Protein AF-A0A2N0NW72-F1 (afdb_monomer_lite)

Organism: NCBI:txid588596

Sequence (352 aa):
MDQRYRSENLPNLWRTIGMISFNSFRAYYMSDTTRNNDYPFLSVFLKYTQELELLEHLLPIVKFVQILHSKLGYQLARQTAGEMTFRKFIELNSGGNKEIFNSLKTAFDDFKLGWNTVISLVDRYQLPDNKPTIKDDSPVVLGLVEQKDSGIYLCAILYHLVNIQNKFLQEVIEIPPGTCKSLKFLDEPSFGFGSSISKTKPETPNGYCLQSMYLDQEELSADMKMAITNSVDFEQQTTMKKAIPAEAFALALKRFMLRYLTLENQKEKEPLYHYLRDNNTLNFWPSTIPEELINKLFPKNLLVANTYEAYTFIIKKTRTKQQAKQAKAKQAKPAKQAKPGRRKPDEFIDNM

Structure (mmCIF, N/CA/C/O backbone):
data_AF-A0A2N0NW72-F1
#
_entry.id   AF-A0A2N0NW72-F1
#
loop_
_atom_site.group_PDB
_atom_site.id
_atom_site.type_symbol
_atom_site.label_atom_id
_atom_site.label_alt_id
_atom_site.label_comp_id
_atom_site.label_asym_id
_atom_site.label_entity_id
_atom_site.label_seq_id
_atom_site.pdbx_PDB_ins_code
_atom_site.Cartn_x
_atom_site.Cartn_y
_atom_site.Cartn_z
_atom_site.occupancy
_atom_site.B_iso_or_equiv
_atom_site.auth_seq_id
_atom_site.auth_comp_id
_atom_site.auth_asym_id
_atom_site.auth_atom_id
_atom_site.pdbx_PDB_model_num
ATOM 1 N N . MET A 1 1 ? -8.991 28.390 -35.912 1.00 60.41 1 MET A N 1
ATOM 2 C CA . MET A 1 1 ? -8.572 27.643 -37.115 1.00 60.41 1 MET A CA 1
ATOM 3 C C . MET A 1 1 ? -9.367 26.356 -37.163 1.00 60.41 1 MET A C 1
ATOM 5 O O . MET A 1 1 ? -9.049 25.402 -36.461 1.00 60.41 1 MET A O 1
ATOM 9 N N . ASP A 1 2 ? -10.457 26.402 -37.903 1.00 70.00 2 ASP A N 1
ATOM 10 C CA . ASP A 1 2 ? -11.410 25.332 -38.162 1.00 70.00 2 ASP A CA 1
ATOM 11 C C . ASP A 1 2 ? -10.850 24.287 -39.146 1.00 70.00 2 ASP A C 1
ATOM 13 O O . ASP A 1 2 ? -9.873 24.515 -39.861 1.00 70.00 2 ASP A O 1
ATOM 17 N N . GLN A 1 3 ? -11.438 23.089 -39.137 1.00 66.06 3 GLN A N 1
ATOM 18 C CA . GLN A 1 3 ? -10.905 21.916 -39.838 1.00 66.06 3 GLN A CA 1
ATOM 19 C C . GLN A 1 3 ? -10.871 22.090 -41.367 1.00 66.06 3 GLN A C 1
ATOM 21 O O . GLN A 1 3 ? -9.975 21.548 -42.009 1.00 66.06 3 GLN A O 1
ATOM 26 N N . ARG A 1 4 ? -11.786 22.895 -41.930 1.00 69.19 4 ARG A N 1
ATOM 27 C CA . ARG A 1 4 ? -11.858 23.201 -43.371 1.00 69.19 4 ARG A CA 1
ATOM 28 C C . ARG A 1 4 ? -10.686 24.055 -43.852 1.00 69.19 4 ARG A C 1
ATOM 30 O O . ARG A 1 4 ? -10.049 23.723 -44.847 1.00 69.19 4 ARG A O 1
ATOM 37 N N . TYR A 1 5 ? -10.322 25.084 -43.089 1.00 70.25 5 TYR A N 1
ATOM 38 C CA . TYR A 1 5 ? -9.191 25.952 -43.423 1.00 70.25 5 TYR A CA 1
ATOM 39 C C . TYR A 1 5 ? -7.857 25.182 -43.496 1.00 70.25 5 TYR A C 1
ATOM 41 O O . TYR A 1 5 ? -7.014 25.453 -44.350 1.00 70.25 5 TYR A O 1
ATOM 49 N N . ARG A 1 6 ? -7.673 24.185 -42.617 1.00 65.38 6 ARG A N 1
ATOM 50 C CA . ARG A 1 6 ? -6.471 23.331 -42.553 1.00 65.38 6 ARG A CA 1
ATOM 51 C C . ARG A 1 6 ? -6.340 22.364 -43.735 1.00 65.38 6 ARG A C 1
ATOM 53 O O . ARG A 1 6 ? -5.221 22.043 -44.123 1.00 65.38 6 ARG A O 1
ATOM 60 N N . SER A 1 7 ? -7.453 21.885 -44.292 1.00 66.25 7 SER A N 1
ATOM 61 C CA . SER A 1 7 ? -7.436 20.982 -45.451 1.00 66.25 7 SER A CA 1
ATOM 62 C C . SER A 1 7 ? -7.171 21.700 -46.774 1.00 66.25 7 SER A C 1
ATOM 64 O O . SER A 1 7 ? -6.582 21.103 -47.671 1.00 66.25 7 SER A O 1
ATOM 66 N N . GLU A 1 8 ? -7.586 22.961 -46.900 1.00 75.31 8 GLU A N 1
ATOM 67 C CA . GLU A 1 8 ? -7.512 23.711 -48.163 1.00 75.31 8 GLU A CA 1
ATOM 68 C C . GLU A 1 8 ? -6.168 24.432 -48.356 1.00 75.31 8 GLU A C 1
ATOM 70 O O . GLU A 1 8 ? -5.663 24.506 -49.473 1.00 75.31 8 GLU A O 1
ATOM 75 N N . ASN A 1 9 ? -5.536 24.907 -47.277 1.00 65.31 9 ASN A N 1
ATOM 76 C CA . ASN A 1 9 ? -4.283 25.662 -47.350 1.00 65.31 9 ASN A CA 1
ATOM 77 C C . ASN A 1 9 ? -3.115 24.845 -46.791 1.00 65.31 9 ASN A C 1
ATOM 79 O O . ASN A 1 9 ? -2.970 24.780 -45.583 1.00 65.31 9 ASN A O 1
ATOM 83 N N . LEU A 1 10 ? -2.245 24.276 -47.637 1.00 65.75 10 LEU A N 1
ATOM 84 C CA . LEU A 1 10 ? -1.075 23.448 -47.257 1.00 65.75 10 LEU A CA 1
ATOM 85 C C . LEU A 1 10 ? -1.435 22.146 -46.494 1.00 65.75 10 LEU A C 1
ATOM 87 O O . LEU A 1 10 ? -0.998 21.947 -45.356 1.00 65.75 10 LEU A O 1
ATOM 91 N N . PRO A 1 11 ? -2.166 21.205 -47.124 1.00 63.94 11 PRO A N 1
ATOM 92 C CA . PRO A 1 11 ? -2.689 19.993 -46.478 1.00 63.94 11 PRO A CA 1
ATOM 93 C C . PRO A 1 11 ? -1.620 19.091 -45.844 1.00 63.94 11 PRO A C 1
ATOM 95 O O . PRO A 1 11 ? -1.911 18.395 -44.876 1.00 63.94 11 PRO A O 1
ATOM 98 N N . ASN A 1 12 ? -0.377 19.120 -46.338 1.00 67.81 12 ASN A N 1
ATOM 99 C CA . ASN A 1 12 ? 0.740 18.373 -45.747 1.00 67.81 12 ASN A CA 1
ATOM 100 C C . ASN A 1 12 ? 1.270 19.005 -44.451 1.00 67.81 12 ASN A C 1
ATOM 102 O O . ASN A 1 12 ? 1.757 18.282 -43.587 1.00 67.81 12 ASN A O 1
ATOM 106 N N . LEU A 1 13 ? 1.166 20.330 -44.305 1.00 70.88 13 LEU A N 1
ATOM 107 C CA . LEU A 1 13 ? 1.629 21.054 -43.119 1.00 70.88 13 LEU A CA 1
ATOM 108 C C . LEU A 1 13 ? 0.623 20.934 -41.967 1.00 70.88 13 LEU A C 1
ATOM 110 O O . LEU A 1 13 ? 1.011 20.814 -40.810 1.00 70.88 13 LEU A O 1
ATOM 114 N N . TRP A 1 14 ? -0.673 20.921 -42.288 1.00 67.56 14 TRP A N 1
ATOM 115 C CA . TRP A 1 14 ? -1.745 20.804 -41.293 1.00 67.56 14 TRP A CA 1
ATOM 116 C C . TRP A 1 14 ? -2.289 19.386 -41.137 1.00 67.56 14 TRP A C 1
ATOM 118 O O . TRP A 1 14 ? -3.275 19.178 -40.420 1.00 67.56 14 TRP A O 1
ATOM 128 N N . ARG A 1 15 ? -1.652 18.396 -41.776 1.00 66.62 15 ARG A N 1
ATOM 129 C CA . ARG A 1 15 ? -2.007 16.991 -41.596 1.00 66.62 15 ARG A CA 1
ATOM 130 C C . ARG A 1 15 ? -1.724 16.597 -40.155 1.00 66.62 15 ARG A C 1
ATOM 132 O O . ARG A 1 15 ? -0.588 16.647 -39.694 1.00 66.62 15 ARG A O 1
ATOM 139 N N . THR A 1 16 ? -2.748 16.157 -39.436 1.00 63.12 16 THR A N 1
ATOM 140 C CA . THR A 1 16 ? -2.537 15.557 -38.117 1.00 63.12 16 THR A CA 1
ATOM 141 C C . THR A 1 16 ? -1.882 14.190 -38.327 1.00 63.12 16 THR A C 1
ATOM 143 O O . THR A 1 16 ? -2.485 13.296 -38.914 1.00 63.12 16 THR A O 1
ATOM 146 N N . ILE A 1 17 ? -0.619 14.048 -37.918 1.00 68.88 17 ILE A N 1
ATOM 147 C CA . ILE A 1 17 ? 0.201 12.842 -38.165 1.00 68.88 17 ILE A CA 1
ATOM 148 C C . ILE A 1 17 ? -0.261 11.661 -37.288 1.00 68.88 17 ILE A C 1
ATOM 150 O O . ILE A 1 17 ? -0.032 10.501 -37.617 1.00 68.88 17 ILE A O 1
ATOM 154 N N . GLY A 1 18 ? -0.998 11.956 -36.222 1.00 65.69 18 GLY A N 1
ATOM 155 C CA . GLY A 1 18 ? -1.647 11.003 -35.334 1.00 65.69 18 GLY A CA 1
ATOM 156 C C . GLY A 1 18 ? -1.935 11.677 -33.998 1.00 65.69 18 GLY A C 1
ATOM 157 O O . GLY A 1 18 ? -1.272 12.650 -33.637 1.00 65.69 18 GLY A O 1
ATOM 158 N N . MET A 1 19 ? -2.932 11.189 -33.264 1.00 71.12 19 MET A N 1
ATOM 159 C CA . MET A 1 19 ? -3.125 11.618 -31.880 1.00 71.12 19 MET A CA 1
ATOM 160 C C . MET A 1 19 ? -2.126 10.882 -30.993 1.00 71.12 19 MET A C 1
ATOM 162 O O . MET A 1 19 ? -2.170 9.657 -30.883 1.00 71.12 19 MET A O 1
ATOM 166 N N . ILE A 1 20 ? -1.231 11.635 -30.357 1.00 80.00 20 ILE A N 1
ATOM 167 C CA . ILE A 1 20 ? -0.306 11.088 -29.366 1.00 80.00 20 ILE A CA 1
ATOM 168 C C . ILE A 1 20 ? -1.131 10.719 -28.132 1.00 80.00 20 ILE A C 1
ATOM 170 O O . ILE A 1 20 ? -1.698 11.580 -27.466 1.00 80.00 20 ILE A O 1
ATOM 174 N N . SER A 1 21 ? -1.221 9.423 -27.857 1.00 88.00 21 SER A N 1
ATOM 175 C CA . SER A 1 21 ? -1.916 8.856 -26.703 1.00 88.00 21 SER A CA 1
ATOM 176 C C . SER A 1 21 ? -1.044 7.817 -26.003 1.00 88.00 21 SER A C 1
ATOM 178 O O . SER A 1 21 ? -0.120 7.248 -26.596 1.00 88.00 21 SER A O 1
ATOM 180 N N . PHE A 1 22 ? -1.378 7.513 -24.749 1.00 88.19 22 PHE A N 1
ATOM 181 C CA . PHE A 1 22 ? -0.721 6.435 -24.012 1.00 88.19 22 PHE A CA 1
ATOM 182 C C . PHE A 1 22 ? -0.833 5.090 -24.749 1.00 88.19 22 PHE A C 1
ATOM 184 O O . PHE A 1 22 ? 0.146 4.357 -24.856 1.00 88.19 22 PHE A O 1
ATOM 191 N N . ASN A 1 23 ? -1.986 4.815 -25.368 1.00 87.75 23 ASN A N 1
ATOM 192 C CA . ASN A 1 23 ? -2.211 3.596 -26.146 1.00 87.75 23 ASN A CA 1
ATOM 193 C C . ASN A 1 23 ? -1.345 3.534 -27.410 1.00 87.75 23 ASN A C 1
ATOM 195 O O . ASN A 1 23 ? -0.766 2.488 -27.692 1.00 87.75 23 ASN A O 1
ATOM 199 N N . SER A 1 24 ? -1.194 4.645 -28.143 1.00 89.06 24 SER A N 1
ATOM 200 C CA . SER A 1 24 ? -0.292 4.686 -29.305 1.00 89.06 24 SER A CA 1
ATOM 201 C C . SER A 1 24 ? 1.171 4.504 -28.900 1.00 89.06 24 SER A C 1
ATOM 203 O O . SER A 1 24 ? 1.922 3.835 -29.602 1.00 89.06 24 SER A O 1
ATOM 205 N N . PHE A 1 25 ? 1.567 5.044 -27.743 1.00 90.19 25 PHE A N 1
ATOM 206 C CA . PHE A 1 25 ? 2.908 4.853 -27.201 1.00 90.19 25 PHE A CA 1
ATOM 207 C C . PHE A 1 25 ? 3.143 3.404 -26.754 1.00 90.19 25 PHE A C 1
ATOM 209 O O . PHE A 1 25 ? 4.160 2.816 -27.114 1.00 90.19 25 PHE A O 1
ATOM 216 N N . ARG A 1 26 ? 2.184 2.797 -26.043 1.00 89.19 26 ARG A N 1
ATOM 217 C CA . ARG A 1 26 ? 2.223 1.381 -25.650 1.00 89.19 26 ARG A CA 1
ATOM 218 C C . ARG A 1 26 ? 2.320 0.471 -26.873 1.00 89.19 26 ARG A C 1
ATOM 220 O O . ARG A 1 26 ? 3.162 -0.418 -26.891 1.00 89.19 26 ARG A O 1
ATOM 227 N N . ALA A 1 27 ? 1.511 0.712 -27.904 1.00 88.25 27 ALA A N 1
ATOM 228 C CA . ALA A 1 27 ? 1.553 -0.054 -29.149 1.00 88.25 27 ALA A CA 1
ATOM 229 C C . ALA A 1 27 ? 2.898 0.100 -29.875 1.00 88.25 27 ALA A C 1
ATOM 231 O O . ALA A 1 27 ? 3.472 -0.894 -30.309 1.00 88.25 27 ALA A O 1
ATOM 232 N N . TYR A 1 28 ? 3.430 1.325 -29.946 1.00 89.94 28 TYR A N 1
ATOM 233 C CA . TYR A 1 28 ? 4.762 1.580 -30.490 1.00 89.94 28 TYR A CA 1
ATOM 234 C C . TYR A 1 28 ? 5.838 0.829 -29.703 1.00 89.94 28 TYR A C 1
ATOM 236 O O . TYR A 1 28 ? 6.686 0.179 -30.298 1.00 89.94 28 TYR A O 1
ATOM 244 N N . TYR A 1 29 ? 5.812 0.872 -28.370 1.00 89.38 29 TYR A N 1
ATOM 245 C CA . TYR A 1 29 ? 6.767 0.135 -27.545 1.00 89.38 29 TYR A CA 1
ATOM 246 C C . TYR A 1 29 ? 6.709 -1.375 -27.816 1.00 89.38 29 TYR A C 1
ATOM 248 O O . TYR A 1 29 ? 7.740 -1.992 -28.063 1.00 89.38 29 TYR A O 1
ATOM 256 N N . MET A 1 30 ? 5.500 -1.942 -27.842 1.00 86.38 30 MET A N 1
ATOM 257 C CA . MET A 1 30 ? 5.269 -3.379 -28.016 1.00 86.38 30 MET A CA 1
ATOM 258 C C . MET A 1 30 ? 5.531 -3.887 -29.442 1.00 86.38 30 MET A C 1
ATOM 260 O O . MET A 1 30 ? 5.621 -5.096 -29.635 1.00 86.38 30 MET A O 1
ATOM 264 N N . SER A 1 31 ? 5.658 -3.010 -30.446 1.00 89.12 31 SER A N 1
ATOM 265 C CA . SER A 1 31 ? 5.897 -3.438 -31.831 1.00 89.12 31 SER A CA 1
ATOM 266 C C . SER A 1 31 ? 7.328 -3.924 -32.086 1.00 89.12 31 SER A C 1
ATOM 268 O O . SER A 1 31 ? 7.598 -4.463 -33.155 1.00 89.12 31 SER A O 1
ATOM 270 N N . ASP A 1 32 ? 8.249 -3.709 -31.145 1.00 89.25 32 ASP A N 1
ATOM 271 C CA . ASP A 1 32 ? 9.661 -4.059 -31.276 1.00 89.25 32 ASP A CA 1
ATOM 272 C C . ASP A 1 32 ? 10.186 -4.670 -29.973 1.00 89.25 32 ASP A C 1
ATOM 274 O O . ASP A 1 32 ? 10.387 -3.995 -28.962 1.00 89.25 32 ASP A O 1
ATOM 278 N N . THR A 1 33 ? 10.437 -5.977 -30.013 1.00 82.75 33 THR A N 1
ATOM 279 C CA . THR A 1 33 ? 10.856 -6.769 -28.854 1.00 82.75 33 THR A CA 1
ATOM 280 C C . THR A 1 33 ? 12.242 -6.399 -28.331 1.00 82.75 33 THR A C 1
ATOM 282 O O . THR A 1 33 ? 12.557 -6.723 -27.187 1.00 82.75 33 THR A O 1
ATOM 285 N N . THR A 1 34 ? 13.077 -5.720 -29.126 1.00 85.38 34 THR A N 1
ATOM 286 C CA . THR A 1 34 ? 14.419 -5.299 -28.689 1.00 85.38 34 THR A CA 1
ATOM 287 C C . THR A 1 34 ? 14.356 -4.228 -27.596 1.00 85.38 34 THR A C 1
ATOM 289 O O . THR A 1 34 ? 15.191 -4.213 -26.691 1.00 85.38 34 THR A O 1
ATOM 292 N N . ARG A 1 35 ? 13.281 -3.429 -27.574 1.00 84.25 35 ARG A N 1
ATOM 293 C CA . ARG A 1 35 ? 13.048 -2.340 -26.608 1.00 84.25 35 ARG A CA 1
ATOM 294 C C . ARG A 1 35 ? 12.822 -2.819 -25.179 1.00 84.25 35 ARG A C 1
ATOM 296 O O . ARG A 1 35 ? 12.986 -2.035 -24.243 1.00 84.25 35 ARG A O 1
ATOM 303 N N . ASN A 1 36 ? 12.485 -4.095 -24.997 1.00 81.62 36 ASN A N 1
ATOM 304 C CA . ASN A 1 36 ? 12.421 -4.718 -23.676 1.00 81.62 36 ASN A CA 1
ATOM 305 C C . ASN A 1 36 ? 13.801 -4.769 -23.009 1.00 81.62 36 ASN A C 1
ATOM 307 O O . ASN A 1 36 ? 13.888 -4.629 -21.794 1.00 81.62 36 ASN A O 1
ATOM 311 N N . ASN A 1 37 ? 14.872 -4.917 -23.796 1.00 82.00 37 ASN A N 1
ATOM 312 C CA . ASN A 1 37 ? 16.241 -4.928 -23.281 1.00 82.00 37 ASN A CA 1
ATOM 313 C C . ASN A 1 37 ? 16.754 -3.509 -23.016 1.00 82.00 37 ASN A C 1
ATOM 315 O O . ASN A 1 37 ? 17.443 -3.283 -22.025 1.00 82.00 37 ASN A O 1
ATOM 319 N N . ASP A 1 38 ? 16.385 -2.553 -23.872 1.00 85.00 38 ASP A N 1
ATOM 320 C CA . ASP A 1 38 ? 16.827 -1.158 -23.748 1.00 85.00 38 ASP A CA 1
ATOM 321 C C . ASP A 1 38 ? 16.081 -0.400 -22.638 1.00 85.00 38 ASP A C 1
ATOM 323 O O . ASP A 1 38 ? 16.636 0.488 -21.983 1.00 85.00 38 ASP A O 1
ATOM 327 N N . TYR A 1 39 ? 14.811 -0.752 -22.408 1.00 88.06 39 TYR A N 1
ATOM 328 C CA . TYR A 1 39 ? 13.920 -0.087 -21.456 1.00 88.06 39 TYR A CA 1
ATOM 329 C C . TYR A 1 39 ? 13.136 -1.098 -20.598 1.00 88.06 39 TYR A C 1
ATOM 331 O O . TYR A 1 39 ? 11.902 -1.090 -20.611 1.00 88.06 39 TYR A O 1
ATOM 339 N N . PRO A 1 40 ? 13.811 -1.9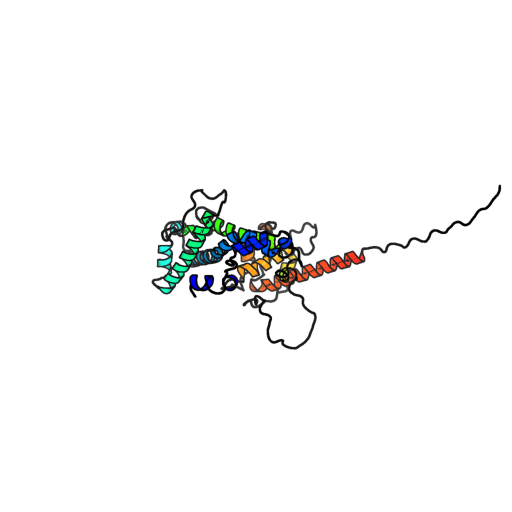51 -19.808 1.00 88.06 40 PRO A N 1
ATOM 340 C CA . PRO A 1 40 ? 13.166 -3.050 -19.082 1.00 88.06 40 PRO A CA 1
ATOM 341 C C . PRO A 1 40 ? 12.133 -2.567 -18.058 1.00 88.06 40 PRO A C 1
ATOM 343 O O . PRO A 1 40 ? 11.071 -3.167 -17.917 1.00 88.06 40 PRO A O 1
ATOM 346 N N . PHE A 1 41 ? 12.377 -1.426 -17.405 1.00 90.19 41 PHE A N 1
ATOM 347 C CA . PHE A 1 41 ? 11.405 -0.827 -16.487 1.00 90.19 41 PHE A CA 1
ATOM 348 C C . PHE A 1 41 ? 10.092 -0.450 -17.182 1.00 90.19 41 PHE A C 1
ATOM 350 O O . PHE A 1 41 ? 9.017 -0.643 -16.621 1.00 90.19 41 PHE A O 1
ATOM 357 N N . LEU A 1 42 ? 10.170 0.073 -18.411 1.00 91.00 42 LEU A N 1
ATOM 358 C CA . LEU A 1 42 ? 8.983 0.480 -19.152 1.00 91.00 42 LEU A CA 1
ATOM 359 C C . LEU A 1 42 ? 8.130 -0.733 -19.536 1.00 91.00 42 LEU A C 1
ATOM 361 O O . LEU A 1 42 ? 6.908 -0.649 -19.466 1.00 91.00 42 LEU A O 1
ATOM 365 N N . SER A 1 43 ? 8.759 -1.865 -19.863 1.00 90.12 43 SER A N 1
ATOM 366 C CA . SER A 1 43 ? 8.055 -3.134 -20.073 1.00 90.12 43 SER A CA 1
ATOM 367 C C . SER A 1 43 ? 7.245 -3.537 -18.837 1.00 90.12 43 SER A C 1
ATOM 369 O O . SER A 1 43 ? 6.036 -3.761 -18.936 1.00 90.12 43 SER A O 1
ATOM 371 N N . VAL A 1 44 ? 7.876 -3.529 -17.654 1.00 90.75 44 VAL A N 1
ATOM 372 C CA . VAL A 1 44 ? 7.200 -3.844 -16.384 1.00 90.75 44 VAL A CA 1
ATOM 373 C C . VAL A 1 44 ? 6.072 -2.841 -16.108 1.00 90.75 44 VAL A C 1
ATOM 375 O O . VAL A 1 44 ? 4.950 -3.235 -15.803 1.00 90.75 44 VAL A O 1
ATOM 378 N N . PHE A 1 45 ? 6.305 -1.542 -16.292 1.00 92.06 45 PHE A N 1
ATOM 379 C CA . PHE A 1 45 ? 5.271 -0.523 -16.101 1.00 92.06 45 PHE A CA 1
ATOM 380 C C . PHE A 1 45 ? 4.065 -0.701 -17.039 1.00 92.06 45 PHE A C 1
ATOM 382 O O . PHE A 1 45 ? 2.922 -0.655 -16.585 1.00 92.06 45 PHE A O 1
ATOM 389 N N . LEU A 1 46 ? 4.297 -0.947 -18.334 1.00 91.81 46 LEU A N 1
ATOM 390 C CA . LEU A 1 46 ? 3.239 -1.143 -19.337 1.00 91.81 46 LEU A CA 1
ATOM 391 C C . LEU A 1 46 ? 2.466 -2.457 -19.158 1.00 91.81 46 LEU A C 1
ATOM 393 O O . LEU A 1 46 ? 1.328 -2.575 -19.628 1.00 91.81 46 LEU A O 1
ATOM 397 N N . LYS A 1 47 ? 3.079 -3.450 -18.508 1.00 90.94 47 LYS A N 1
ATOM 398 C CA . LYS A 1 47 ? 2.421 -4.691 -18.093 1.00 90.94 47 LYS A CA 1
ATOM 399 C C . LYS A 1 47 ? 1.425 -4.432 -16.964 1.00 90.94 47 LYS A C 1
ATOM 401 O O . LYS A 1 47 ? 0.305 -4.922 -17.040 1.00 90.94 47 LYS A O 1
ATOM 406 N N . TYR A 1 48 ? 1.808 -3.626 -15.974 1.00 90.88 48 TYR A N 1
ATOM 407 C CA . TYR A 1 48 ? 1.019 -3.394 -14.763 1.00 90.88 48 TYR A CA 1
ATOM 408 C C . TYR A 1 48 ? 0.154 -2.125 -14.783 1.00 90.88 48 TYR A C 1
ATOM 410 O O . TYR A 1 48 ? -0.530 -1.870 -13.802 1.00 90.88 48 TYR A O 1
ATOM 418 N N . THR A 1 49 ? 0.144 -1.323 -15.856 1.00 90.06 49 THR A N 1
ATOM 419 C CA . THR A 1 49 ? -0.478 0.022 -15.846 1.00 90.06 49 THR A CA 1
ATOM 420 C C . THR A 1 49 ? -1.915 0.032 -15.318 1.00 90.06 49 THR A C 1
ATOM 422 O O . THR A 1 49 ? -2.217 0.808 -14.421 1.00 90.06 49 THR A O 1
ATOM 425 N N . GLN A 1 50 ? -2.774 -0.862 -15.818 1.00 88.75 50 GLN A N 1
ATOM 426 C CA . GLN A 1 50 ? -4.181 -0.931 -15.403 1.00 88.75 50 GLN A CA 1
ATOM 427 C C . GLN A 1 50 ? -4.339 -1.337 -13.931 1.00 88.75 50 GLN A C 1
ATOM 429 O O . GLN A 1 50 ? -5.211 -0.832 -13.238 1.00 88.75 50 GLN A O 1
ATOM 434 N N . GLU A 1 51 ? -3.485 -2.235 -13.434 1.00 88.88 51 GLU A N 1
ATOM 435 C CA . GLU A 1 51 ? -3.507 -2.641 -12.025 1.00 88.88 51 GLU A CA 1
ATOM 436 C C . GLU A 1 51 ? -2.944 -1.540 -11.115 1.00 88.88 51 GLU A C 1
ATOM 438 O O . GLU A 1 51 ? -3.434 -1.344 -10.006 1.00 88.88 51 GLU A O 1
ATOM 443 N N . LEU A 1 52 ? -1.935 -0.793 -11.575 1.00 90.62 52 LEU A N 1
ATOM 444 C CA . LEU A 1 52 ? -1.328 0.303 -10.817 1.00 90.62 52 LEU A CA 1
ATOM 445 C C . LEU A 1 52 ? -2.282 1.482 -10.621 1.00 90.62 52 LEU A C 1
ATOM 447 O O . LEU A 1 52 ? -2.193 2.136 -9.585 1.00 90.62 52 LEU A O 1
ATOM 451 N N . GLU A 1 53 ? -3.197 1.732 -11.561 1.00 91.62 53 GLU A N 1
ATOM 452 C CA . GLU A 1 53 ? -4.256 2.742 -11.402 1.00 91.62 53 GLU A CA 1
ATOM 453 C C . GLU A 1 53 ? -5.082 2.477 -10.134 1.00 91.62 53 GLU A C 1
ATOM 455 O O . GLU A 1 53 ? -5.364 3.403 -9.383 1.00 91.62 53 GLU A O 1
ATOM 460 N N . LEU A 1 54 ? -5.332 1.208 -9.786 1.00 92.00 54 LEU A N 1
ATOM 461 C CA . LEU A 1 54 ? -6.074 0.837 -8.573 1.00 92.00 54 LEU A CA 1
ATOM 462 C C . LEU A 1 54 ? -5.370 1.257 -7.274 1.00 92.00 54 LEU A C 1
ATOM 464 O O . LEU A 1 54 ? -6.024 1.402 -6.239 1.00 92.00 54 LEU A O 1
ATOM 468 N N . LEU A 1 55 ? -4.044 1.455 -7.294 1.00 89.94 55 LEU A N 1
ATOM 469 C CA . LEU A 1 55 ? -3.294 1.897 -6.115 1.00 89.94 55 LEU A CA 1
ATOM 470 C C . LEU A 1 55 ? -3.658 3.321 -5.690 1.00 89.94 55 LEU A C 1
ATOM 472 O O . LEU A 1 55 ? -3.433 3.665 -4.527 1.00 89.94 55 LEU A O 1
ATOM 476 N N . GLU A 1 56 ? -4.261 4.127 -6.571 1.00 91.69 56 GLU A N 1
ATOM 477 C CA . GLU A 1 56 ? -4.764 5.458 -6.214 1.00 91.69 56 GLU A CA 1
ATOM 478 C C . GLU A 1 56 ? -5.790 5.395 -5.071 1.00 91.69 56 GLU A C 1
ATOM 480 O O . GLU A 1 56 ? -5.881 6.307 -4.249 1.00 91.69 56 GLU A O 1
ATOM 485 N N . HIS A 1 57 ? -6.511 4.274 -4.962 1.00 92.81 57 HIS A N 1
ATOM 486 C CA . HIS A 1 57 ? -7.523 4.039 -3.940 1.00 92.81 57 HIS A CA 1
ATOM 487 C C . HIS A 1 57 ? -6.949 3.597 -2.589 1.00 92.81 57 HIS A C 1
ATOM 489 O O . HIS A 1 57 ? -7.642 3.687 -1.575 1.00 92.81 57 HIS A O 1
ATOM 495 N N . LEU A 1 58 ? -5.688 3.152 -2.530 1.00 88.19 58 LEU A N 1
ATOM 496 C CA . LEU A 1 58 ? -5.092 2.633 -1.296 1.00 88.19 58 LEU A CA 1
ATOM 497 C C . LEU A 1 58 ? -5.041 3.700 -0.197 1.00 88.19 58 LEU A C 1
ATOM 499 O O . LEU A 1 58 ? -5.442 3.443 0.939 1.00 88.19 58 LEU A O 1
ATOM 503 N N . LEU A 1 59 ? -4.562 4.901 -0.531 1.00 84.88 59 LEU A N 1
ATOM 504 C CA . LEU A 1 59 ? -4.411 5.980 0.442 1.00 84.88 59 LEU A CA 1
ATOM 505 C C . LEU A 1 59 ? -5.767 6.470 0.985 1.00 84.88 59 LEU A C 1
ATOM 507 O O . LEU A 1 59 ? -5.893 6.542 2.209 1.00 84.88 59 LEU A O 1
ATOM 511 N N . PRO A 1 60 ? -6.786 6.762 0.151 1.00 86.44 60 PRO A N 1
ATOM 512 C CA . PRO A 1 60 ? -8.136 7.049 0.632 1.00 86.44 60 PRO A CA 1
ATOM 513 C C . PRO A 1 60 ? -8.701 5.976 1.562 1.00 86.44 60 PRO A C 1
ATOM 515 O O . PRO A 1 60 ? -9.226 6.304 2.627 1.00 86.44 60 PRO A O 1
ATOM 518 N N . ILE A 1 61 ? -8.537 4.695 1.201 1.00 88.69 61 ILE A N 1
ATOM 519 C CA . ILE A 1 61 ? -9.045 3.586 2.010 1.00 88.69 61 ILE A CA 1
ATOM 520 C C . ILE A 1 61 ? -8.385 3.586 3.390 1.00 88.69 61 ILE A C 1
ATOM 522 O O . ILE A 1 61 ? -9.075 3.601 4.408 1.00 88.69 61 ILE A O 1
ATOM 526 N N . VAL A 1 62 ? -7.051 3.619 3.435 1.00 85.25 62 VAL A N 1
ATOM 527 C CA . VAL A 1 62 ? -6.293 3.599 4.694 1.00 85.25 62 VAL A CA 1
ATOM 528 C C . VAL A 1 62 ? -6.612 4.822 5.556 1.00 85.25 62 VAL A C 1
ATOM 530 O O . VAL A 1 62 ? -6.844 4.669 6.755 1.00 85.25 62 VAL A O 1
ATOM 533 N N . LYS A 1 63 ? -6.684 6.020 4.962 1.00 81.94 63 LYS A N 1
ATOM 534 C CA . LYS A 1 63 ? -7.019 7.259 5.682 1.00 81.94 63 LYS A CA 1
ATOM 535 C C . LYS A 1 63 ? -8.377 7.164 6.369 1.00 81.94 63 LYS A C 1
ATOM 537 O O . LYS A 1 63 ? -8.489 7.477 7.552 1.00 81.94 63 LYS A O 1
ATOM 542 N N . PHE A 1 64 ? -9.409 6.713 5.660 1.00 85.81 64 PHE A N 1
ATOM 543 C CA . PHE A 1 64 ? -10.744 6.631 6.247 1.00 85.81 64 PHE A CA 1
ATOM 544 C C . PHE A 1 64 ? -10.839 5.552 7.330 1.00 85.81 64 PHE A C 1
ATOM 546 O O . PHE A 1 64 ? -11.441 5.776 8.376 1.00 85.81 64 PHE A O 1
ATOM 553 N N . VAL A 1 65 ? -10.168 4.416 7.140 1.00 85.06 65 VAL A N 1
ATOM 554 C CA . VAL A 1 65 ? -10.050 3.360 8.157 1.00 85.06 65 VAL A CA 1
ATOM 555 C C . VAL A 1 65 ? -9.368 3.878 9.427 1.00 85.06 65 VAL A C 1
ATOM 557 O O . VAL A 1 65 ? -9.819 3.599 10.536 1.00 85.06 65 VAL A O 1
ATOM 560 N N . GLN A 1 66 ? -8.316 4.689 9.296 1.00 79.62 66 GLN A N 1
ATOM 561 C CA . GLN A 1 66 ? -7.670 5.339 10.440 1.00 79.62 66 GLN A CA 1
ATOM 562 C C . GLN A 1 66 ? -8.611 6.322 11.149 1.00 79.62 66 GLN A C 1
ATOM 564 O O . GLN A 1 66 ? -8.662 6.334 12.380 1.00 79.62 66 GLN A O 1
ATOM 569 N N . ILE A 1 67 ? -9.396 7.102 10.396 1.00 77.56 67 ILE A N 1
ATOM 570 C CA . ILE A 1 67 ? -10.435 7.977 10.960 1.00 77.56 67 ILE A CA 1
ATOM 571 C C . ILE A 1 67 ? -11.440 7.142 11.756 1.00 77.56 67 ILE A C 1
ATOM 573 O O . ILE A 1 67 ? -11.685 7.458 12.921 1.00 77.56 67 ILE A O 1
ATOM 577 N N . LEU A 1 68 ? -11.958 6.053 11.177 1.00 80.44 68 LEU A N 1
ATOM 578 C CA . LEU A 1 68 ? -12.867 5.128 11.854 1.00 80.44 68 LEU A CA 1
ATOM 579 C C . LEU A 1 68 ? -12.256 4.619 13.159 1.00 80.44 68 LEU A C 1
ATOM 581 O O . LEU A 1 68 ? -12.853 4.800 14.212 1.00 80.44 68 LEU A O 1
ATOM 585 N N . HIS A 1 69 ? -11.043 4.067 13.133 1.00 75.06 69 HIS A N 1
ATOM 586 C CA . HIS A 1 69 ? -10.393 3.562 14.345 1.00 75.06 69 HIS A CA 1
ATOM 587 C C . HIS A 1 69 ? -10.150 4.648 15.401 1.00 75.06 69 HIS A C 1
ATOM 589 O O . HIS A 1 69 ? -10.372 4.404 16.585 1.00 75.06 69 HIS A O 1
ATOM 595 N N . SER A 1 70 ? -9.732 5.849 14.995 1.00 72.12 70 SER A N 1
ATOM 596 C CA . SER A 1 70 ? -9.475 6.955 15.928 1.00 72.12 70 SER A CA 1
ATOM 597 C C . SER A 1 70 ? -10.746 7.466 16.610 1.00 72.12 70 SER A C 1
ATOM 599 O O . SER A 1 70 ? -10.708 7.842 17.779 1.00 72.12 70 SER A O 1
ATOM 601 N N . LYS A 1 71 ? -11.875 7.465 15.892 1.00 71.25 71 LYS A N 1
ATOM 602 C CA . LYS A 1 71 ? -13.166 7.972 16.371 1.00 71.25 71 LYS A CA 1
ATOM 603 C C . LYS A 1 71 ? -14.014 6.905 17.059 1.00 71.25 71 LYS A C 1
ATOM 605 O O . LYS A 1 71 ? -14.857 7.244 17.879 1.00 71.25 71 LYS A O 1
ATOM 610 N N . LEU A 1 72 ? -13.790 5.633 16.737 1.00 68.50 72 LEU A N 1
ATOM 611 C CA . LEU A 1 72 ? -14.532 4.489 17.279 1.00 68.50 72 LEU A CA 1
ATOM 612 C C . LEU A 1 72 ? -13.762 3.732 18.371 1.00 68.50 72 LEU A C 1
ATOM 614 O O . LEU A 1 72 ? -14.297 2.782 18.945 1.00 68.50 72 LEU A O 1
ATOM 618 N N . GLY A 1 73 ? -12.522 4.136 18.668 1.00 54.97 73 GLY A N 1
ATOM 619 C CA . GLY A 1 73 ? -11.659 3.508 19.670 1.00 54.97 73 GLY A CA 1
ATOM 620 C C . GLY A 1 73 ? -12.332 3.320 21.039 1.00 54.97 73 GLY A C 1
ATOM 621 O O . GLY A 1 73 ? -13.074 4.186 21.492 1.00 54.97 73 GLY A O 1
ATOM 622 N N . TYR A 1 74 ? -12.067 2.166 21.675 1.00 46.19 74 TYR A N 1
ATOM 623 C CA . TYR A 1 74 ? -12.609 1.622 22.945 1.00 46.19 74 TYR A CA 1
ATOM 624 C C . TYR A 1 74 ? -14.141 1.626 23.157 1.00 46.19 74 TYR A C 1
ATOM 626 O O . TYR A 1 74 ? -14.613 0.876 24.006 1.00 46.19 74 TYR A O 1
ATOM 634 N N . GLN A 1 75 ? -14.927 2.414 22.418 1.00 46.56 75 GLN A N 1
ATOM 635 C CA . GLN A 1 75 ? -16.348 2.654 22.694 1.00 46.56 75 GLN A CA 1
ATOM 636 C C . GLN A 1 75 ? -17.307 1.797 21.868 1.00 46.56 75 GLN A C 1
ATOM 638 O O . GLN A 1 75 ? -18.475 1.666 22.233 1.00 46.56 75 GLN A O 1
ATOM 643 N N . LEU A 1 76 ? -16.853 1.206 20.763 1.00 58.03 76 LEU A N 1
ATOM 644 C CA . LEU A 1 76 ? -17.752 0.489 19.871 1.00 58.03 76 LEU A CA 1
ATOM 645 C C . LEU A 1 76 ? -17.775 -1.006 20.198 1.00 58.03 76 LEU A C 1
ATOM 647 O O . LEU A 1 76 ? -16.913 -1.775 19.773 1.00 58.03 76 LEU A O 1
ATOM 651 N N . ALA A 1 77 ? -18.804 -1.434 20.928 1.00 59.28 77 ALA A N 1
ATOM 652 C CA . ALA A 1 77 ? -19.178 -2.838 20.919 1.00 59.28 77 ALA A CA 1
ATOM 653 C C . ALA A 1 77 ? -19.536 -3.238 19.476 1.00 59.28 77 ALA A C 1
ATOM 655 O O . ALA A 1 77 ? -20.209 -2.498 18.757 1.00 59.28 77 ALA A O 1
ATOM 656 N N . ARG A 1 78 ? -19.101 -4.425 19.047 1.00 60.06 78 ARG A N 1
ATOM 657 C CA . ARG A 1 78 ? -19.318 -4.979 17.697 1.00 60.06 78 ARG A CA 1
ATOM 658 C C . ARG A 1 78 ? -20.763 -4.855 17.196 1.00 60.06 78 ARG A C 1
ATOM 660 O O . ARG A 1 78 ? -21.004 -4.619 16.017 1.00 60.06 78 ARG A O 1
ATOM 667 N N . GLN A 1 79 ? -21.716 -4.993 18.114 1.00 61.06 79 GLN A N 1
ATOM 668 C CA . GLN A 1 79 ? -23.149 -4.886 17.858 1.00 61.06 79 GLN A CA 1
ATOM 669 C C . GLN A 1 79 ? -23.546 -3.461 17.434 1.00 61.06 79 GLN A C 1
ATOM 671 O O . GLN A 1 79 ? -24.229 -3.274 16.433 1.00 61.06 79 GLN A O 1
ATOM 676 N N . THR A 1 80 ? -22.986 -2.446 18.094 1.00 64.56 80 THR A N 1
ATOM 677 C CA . THR A 1 80 ? -23.170 -1.027 17.760 1.00 64.56 80 THR A CA 1
ATOM 678 C C . THR A 1 80 ? -22.546 -0.668 16.405 1.00 64.56 80 THR A C 1
ATOM 680 O O . THR A 1 80 ? -23.084 0.160 15.675 1.00 64.56 80 THR A O 1
ATOM 683 N N . ALA A 1 81 ? -21.445 -1.327 16.020 1.00 66.94 81 ALA A N 1
ATOM 684 C CA . ALA A 1 81 ? -20.802 -1.158 14.709 1.00 66.94 81 ALA A CA 1
ATOM 685 C C . ALA A 1 81 ? -21.628 -1.717 13.541 1.00 66.94 81 ALA A C 1
ATOM 687 O O . ALA A 1 81 ? -21.567 -1.195 12.426 1.00 66.94 81 ALA A O 1
ATOM 688 N N . GLY A 1 82 ? -22.366 -2.802 13.797 1.00 67.31 82 GLY A N 1
ATOM 689 C CA . GLY A 1 82 ? -23.265 -3.422 12.826 1.00 67.31 82 GLY A CA 1
ATOM 690 C C . GLY A 1 82 ? -24.548 -2.620 12.600 1.00 67.31 82 GLY A C 1
ATOM 691 O O . GLY A 1 82 ? -25.090 -2.645 11.500 1.00 67.31 82 GLY A O 1
ATOM 692 N N . GLU A 1 83 ? -25.007 -1.883 13.613 1.00 77.88 83 GLU A N 1
ATOM 693 C CA . GLU A 1 83 ? -26.242 -1.086 13.562 1.00 77.88 83 GLU A CA 1
ATOM 694 C C . GLU A 1 83 ? -26.012 0.364 13.099 1.00 77.88 83 GLU A C 1
ATOM 696 O O . GLU A 1 83 ? -26.905 0.996 12.526 1.00 77.88 83 GLU A O 1
ATOM 701 N N . MET A 1 84 ? -24.816 0.916 13.333 1.00 87.00 84 MET A N 1
ATOM 702 C CA . MET A 1 84 ? -24.471 2.272 12.912 1.00 87.00 84 MET A CA 1
ATOM 703 C C . MET A 1 84 ? -24.135 2.327 11.418 1.00 87.00 84 MET A C 1
ATOM 705 O O . MET A 1 84 ? -23.292 1.577 10.928 1.00 87.00 84 MET A O 1
ATOM 709 N N . THR A 1 85 ? -24.752 3.268 10.701 1.00 92.00 85 THR A N 1
ATOM 710 C CA . THR A 1 85 ? -24.463 3.538 9.284 1.00 92.00 85 THR A CA 1
ATOM 711 C C . THR A 1 85 ? -23.353 4.574 9.120 1.00 92.00 85 THR A C 1
ATOM 713 O O . THR A 1 85 ? -23.129 5.398 10.012 1.00 92.00 85 THR A O 1
ATOM 716 N N . PHE A 1 86 ? -22.679 4.584 7.965 1.00 91.00 86 PHE A N 1
ATOM 717 C CA . PHE A 1 86 ? -21.670 5.608 7.662 1.00 91.00 86 PHE A CA 1
ATOM 718 C C . PHE A 1 86 ? -22.243 7.030 7.709 1.00 91.00 86 PHE A C 1
ATOM 720 O O . PHE A 1 86 ? -21.591 7.926 8.241 1.00 91.00 86 PHE A O 1
ATOM 727 N N . ARG A 1 87 ? -23.482 7.238 7.237 1.00 91.88 87 ARG A N 1
ATOM 728 C CA . ARG A 1 87 ? -24.179 8.530 7.357 1.00 91.88 87 ARG A CA 1
ATOM 729 C C . ARG A 1 87 ? -24.266 8.990 8.813 1.00 91.88 87 ARG A C 1
ATOM 731 O O . ARG A 1 87 ? -23.800 10.081 9.133 1.00 91.88 87 ARG A O 1
ATOM 738 N N . LYS A 1 88 ? -24.789 8.133 9.699 1.00 89.50 88 LYS A N 1
ATOM 739 C CA . LYS A 1 88 ? -24.913 8.445 11.131 1.00 89.50 88 LYS A CA 1
ATOM 740 C C . LYS A 1 88 ? -23.551 8.694 11.774 1.00 89.50 88 LYS A C 1
ATOM 742 O O . LYS A 1 88 ? -23.417 9.618 12.567 1.00 89.50 88 LYS A O 1
ATOM 747 N N . PHE A 1 89 ? -22.538 7.904 11.416 1.00 89.44 89 PHE A N 1
ATOM 748 C CA . PHE A 1 89 ? -21.172 8.095 11.904 1.00 89.44 89 PHE A CA 1
ATOM 749 C C . PHE A 1 89 ? -20.632 9.492 11.571 1.00 89.44 89 PHE A C 1
ATOM 751 O O . PHE A 1 89 ? -20.095 10.158 12.456 1.00 89.44 89 PHE A O 1
ATOM 758 N N . ILE A 1 90 ? -20.793 9.947 10.326 1.00 87.31 90 ILE A N 1
ATOM 759 C CA . ILE A 1 90 ? -20.325 11.267 9.881 1.00 87.31 90 ILE A CA 1
ATOM 760 C C . ILE A 1 90 ? -21.087 12.381 10.610 1.00 87.31 90 ILE A C 1
ATOM 762 O O . ILE A 1 90 ? -20.467 13.314 11.118 1.00 87.31 90 ILE A O 1
ATOM 766 N N . GLU A 1 91 ? -22.413 12.269 10.714 1.00 88.69 91 GLU A N 1
ATOM 767 C CA . GLU A 1 91 ? -23.256 13.241 11.419 1.00 88.69 91 GLU A CA 1
ATOM 768 C C . GLU A 1 91 ? -22.851 13.373 12.896 1.00 88.69 91 GLU A C 1
ATOM 770 O O . GLU A 1 91 ? -22.546 14.478 13.349 1.00 88.69 91 GLU A O 1
ATOM 775 N N . LEU A 1 92 ? -22.742 12.255 13.621 1.00 85.38 92 LEU A N 1
ATOM 776 C CA . LEU A 1 92 ? -22.323 12.221 15.028 1.00 85.38 92 LEU A CA 1
ATOM 777 C C . LEU A 1 92 ? -20.925 12.820 15.234 1.00 85.38 92 LEU A C 1
ATOM 779 O O . LEU A 1 92 ? -20.726 13.645 16.124 1.00 85.38 92 LEU A O 1
ATOM 783 N N . ASN A 1 93 ? -19.956 12.439 14.399 1.00 81.06 93 ASN A N 1
ATOM 784 C CA . ASN A 1 93 ? -18.562 12.861 14.565 1.00 81.06 93 ASN A CA 1
ATOM 785 C C . ASN A 1 93 ? -18.273 14.273 14.047 1.00 81.06 93 ASN A C 1
ATOM 787 O O . ASN A 1 93 ? -17.213 14.825 14.349 1.00 81.06 93 ASN A O 1
ATOM 791 N N . SER A 1 94 ? -19.204 14.870 13.300 1.00 81.75 94 SER A N 1
ATOM 792 C CA . SER A 1 94 ? -19.112 16.270 12.884 1.00 81.75 94 SER A CA 1
ATOM 793 C C . SER A 1 94 ? -19.425 17.252 14.014 1.00 81.75 94 SER A C 1
ATOM 795 O O . SER A 1 94 ? -19.006 18.406 13.944 1.00 81.75 94 SER A O 1
ATOM 797 N N . GLY A 1 95 ? -20.169 16.828 15.046 1.00 79.25 95 GLY A N 1
ATOM 798 C CA . GLY A 1 95 ? -20.594 17.702 16.144 1.00 79.25 95 GLY A CA 1
ATOM 799 C C . GLY A 1 95 ? -21.383 18.934 15.683 1.00 79.25 95 GLY A C 1
ATOM 800 O O . GLY A 1 95 ? -21.334 19.968 16.341 1.00 79.25 95 GLY A O 1
ATOM 801 N N . GLY A 1 96 ? -22.046 18.867 14.520 1.00 77.31 96 GLY A N 1
ATOM 802 C CA . GLY A 1 96 ? -22.738 20.008 13.912 1.00 77.31 96 GLY A CA 1
ATOM 803 C C . GLY A 1 96 ? -21.825 21.012 13.193 1.00 77.31 96 GLY A C 1
ATOM 804 O O . GLY A 1 96 ? -22.320 21.988 12.632 1.00 77.31 96 GLY A O 1
ATOM 805 N N . ASN A 1 97 ? -20.507 20.787 13.158 1.00 83.44 97 ASN A N 1
ATOM 806 C CA . ASN A 1 97 ? -19.581 21.618 12.395 1.00 83.44 97 ASN A CA 1
ATOM 807 C C . ASN A 1 97 ? -19.600 21.222 10.908 1.00 83.44 97 ASN A C 1
ATOM 809 O O . ASN A 1 97 ? -19.209 20.115 10.531 1.00 83.44 97 ASN A O 1
ATOM 813 N N . LYS A 1 98 ? -20.013 22.165 10.053 1.00 84.62 98 LYS A N 1
ATOM 814 C CA . LYS A 1 98 ? -20.147 21.969 8.603 1.00 84.62 98 LYS A CA 1
ATOM 815 C C . LYS A 1 98 ? -18.819 21.674 7.895 1.00 84.62 98 LYS A C 1
ATOM 817 O O . LYS A 1 98 ? -18.806 20.906 6.938 1.00 84.62 98 LYS A O 1
ATOM 822 N N . GLU A 1 99 ? -17.708 22.250 8.344 1.00 77.62 99 GLU A N 1
ATOM 823 C CA . GLU A 1 99 ? -16.389 22.017 7.741 1.00 77.62 99 GLU A CA 1
ATOM 824 C C . GLU A 1 99 ? -15.883 20.606 8.050 1.00 77.62 99 GLU A C 1
ATOM 826 O O . GLU A 1 99 ? -15.437 19.890 7.153 1.00 77.62 99 GLU A O 1
ATOM 831 N N . ILE A 1 100 ? -16.037 20.172 9.306 1.00 76.31 100 ILE A N 1
ATOM 832 C CA . ILE A 1 100 ? -15.697 18.809 9.735 1.00 76.31 100 ILE A CA 1
ATOM 833 C C . ILE A 1 100 ? -16.594 17.798 9.018 1.00 76.31 100 ILE A C 1
ATOM 835 O O . ILE A 1 100 ? -16.099 16.782 8.533 1.00 76.31 100 ILE A O 1
ATOM 839 N N . PHE A 1 101 ? -17.892 18.094 8.897 1.00 81.62 101 PHE A N 1
ATOM 840 C CA . PHE A 1 101 ? -18.829 17.273 8.135 1.00 81.62 101 PHE A CA 1
ATOM 841 C C . PHE A 1 101 ? -18.375 17.102 6.683 1.00 81.62 101 PHE A C 1
ATOM 843 O O . PHE A 1 101 ? -18.259 15.974 6.216 1.00 81.62 101 PHE A O 1
ATOM 850 N N . ASN A 1 102 ? -18.070 18.201 5.986 1.00 81.00 102 ASN A N 1
ATOM 851 C CA . ASN A 1 102 ? -17.627 18.154 4.593 1.00 81.00 102 ASN A CA 1
ATOM 852 C C . ASN A 1 102 ? -16.320 17.366 4.442 1.00 81.00 102 ASN A C 1
ATOM 854 O O . ASN A 1 102 ? -16.217 16.536 3.550 1.00 81.00 102 ASN A O 1
ATOM 858 N N . SER A 1 103 ? -15.350 17.575 5.336 1.00 84.31 103 SER A N 1
ATOM 859 C CA . SER A 1 103 ? -14.076 16.845 5.324 1.00 84.31 103 SER A CA 1
ATOM 860 C C . SER A 1 103 ? -14.271 15.334 5.513 1.00 84.31 103 SER A C 1
ATOM 862 O O . SER A 1 103 ? -13.773 14.533 4.721 1.00 84.31 103 SER A O 1
ATOM 864 N N . LEU A 1 104 ? -15.066 14.932 6.513 1.00 81.19 104 LEU A N 1
ATOM 865 C CA . LEU A 1 104 ? -15.402 13.526 6.759 1.00 81.19 104 LEU A CA 1
ATOM 866 C C . LEU A 1 104 ? -16.204 12.915 5.609 1.00 81.19 104 LEU A C 1
ATOM 868 O O . LEU A 1 104 ? -15.992 11.752 5.267 1.00 81.19 104 LEU A O 1
ATOM 872 N N . LYS A 1 105 ? -17.113 13.688 5.009 1.00 91.25 105 LYS A N 1
ATOM 873 C CA . LYS A 1 105 ? -17.925 13.249 3.878 1.00 91.25 105 LYS A CA 1
ATOM 874 C C . LYS A 1 105 ? -17.069 13.022 2.636 1.00 91.25 105 LYS A C 1
ATOM 876 O O . LYS A 1 105 ? -17.180 11.953 2.050 1.00 91.25 105 LYS A O 1
ATOM 881 N N . THR A 1 106 ? -16.167 13.944 2.304 1.00 87.94 106 THR A N 1
ATOM 882 C CA . THR A 1 106 ? -15.201 13.766 1.209 1.00 87.94 106 THR A CA 1
ATOM 883 C C . THR A 1 106 ? -14.328 12.535 1.445 1.00 87.94 106 THR A C 1
ATOM 885 O O . THR A 1 106 ? -14.250 11.670 0.579 1.00 87.94 106 THR A O 1
ATOM 888 N N . ALA A 1 107 ? -13.757 12.382 2.646 1.00 84.50 107 ALA A N 1
ATOM 889 C CA . ALA A 1 107 ? -12.942 11.212 2.978 1.00 84.50 107 ALA A CA 1
ATOM 890 C C . ALA A 1 107 ? -13.728 9.892 2.865 1.00 84.50 107 ALA A C 1
ATOM 892 O O . ALA A 1 107 ? -13.187 8.881 2.414 1.00 84.50 107 ALA A O 1
ATOM 893 N N . PHE A 1 108 ? -15.008 9.893 3.254 1.00 94.12 108 PHE A N 1
ATOM 894 C CA . PHE A 1 108 ? -15.886 8.739 3.086 1.00 94.12 108 PHE A CA 1
ATOM 895 C C . PHE A 1 108 ? -16.229 8.469 1.620 1.00 94.12 108 PHE A C 1
ATOM 897 O O . PHE A 1 108 ? -16.265 7.311 1.214 1.00 94.12 108 PHE A O 1
ATOM 904 N N . ASP A 1 109 ? -16.506 9.500 0.824 1.00 95.31 109 ASP A N 1
ATOM 905 C CA . ASP A 1 109 ? -16.856 9.332 -0.583 1.00 95.31 109 ASP A CA 1
ATOM 906 C C . ASP A 1 109 ? -15.660 8.788 -1.387 1.00 95.31 109 ASP A C 1
ATOM 908 O O . ASP A 1 109 ? -15.852 7.870 -2.189 1.00 95.31 109 ASP A O 1
ATOM 912 N N . ASP A 1 110 ? -14.433 9.227 -1.082 1.00 92.81 110 ASP A N 1
ATOM 913 C CA . ASP A 1 110 ? -13.205 8.663 -1.658 1.00 92.81 110 ASP A CA 1
ATOM 914 C C . ASP A 1 110 ? -12.983 7.203 -1.217 1.00 92.81 110 ASP A C 1
ATOM 916 O O . ASP A 1 110 ? -12.648 6.339 -2.031 1.00 92.81 110 ASP A O 1
ATOM 920 N N . PHE A 1 111 ? -13.222 6.892 0.065 1.00 95.00 111 PHE A N 1
ATOM 921 C CA . PHE A 1 111 ? -13.196 5.518 0.582 1.00 95.00 111 PHE A CA 1
ATOM 922 C C . PHE A 1 111 ? -14.230 4.627 -0.114 1.00 95.00 111 PHE A C 1
ATOM 924 O O . PHE A 1 111 ? -13.908 3.517 -0.530 1.00 95.00 111 PHE A O 1
ATOM 931 N N . LYS A 1 112 ? -15.466 5.110 -0.268 1.00 95.62 112 LYS A N 1
ATOM 932 C CA . LYS A 1 112 ? -16.574 4.399 -0.916 1.00 95.62 112 LYS A CA 1
ATOM 933 C C . LYS A 1 112 ? -16.255 4.111 -2.379 1.00 95.62 112 LYS A C 1
ATOM 935 O O . LYS A 1 112 ? -16.515 3.000 -2.840 1.00 95.62 112 LYS A O 1
ATOM 940 N N . LEU A 1 113 ? -15.698 5.090 -3.093 1.00 95.38 113 LEU A N 1
ATOM 941 C CA . LEU A 1 113 ? -15.243 4.918 -4.468 1.00 95.38 113 LEU A CA 1
ATOM 942 C C . LEU A 1 113 ? -14.176 3.822 -4.536 1.00 95.38 113 LEU A C 1
ATOM 944 O O . LEU A 1 113 ? -14.376 2.823 -5.221 1.00 95.38 113 LEU A O 1
ATOM 948 N N . GLY A 1 114 ? -13.100 3.961 -3.758 1.00 94.31 114 GLY A N 1
ATOM 949 C CA . GLY A 1 114 ? -12.000 3.001 -3.762 1.00 94.31 114 GLY A CA 1
ATOM 950 C C . GLY A 1 114 ? -12.430 1.588 -3.375 1.00 94.31 114 GLY A C 1
ATOM 951 O O . GLY A 1 114 ? -12.061 0.614 -4.029 1.00 94.31 114 GLY A O 1
ATOM 952 N N . TRP A 1 115 ? -13.270 1.469 -2.350 1.00 94.38 115 TRP A N 1
ATOM 953 C CA . TRP A 1 115 ? -13.812 0.193 -1.910 1.00 94.38 115 TRP A CA 1
ATOM 954 C C . TRP A 1 115 ? -14.616 -0.501 -3.010 1.00 94.38 115 TRP A C 1
ATOM 956 O O . TRP A 1 115 ? -14.356 -1.662 -3.324 1.00 94.38 115 TRP A O 1
ATOM 966 N N . ASN A 1 116 ? -15.595 0.199 -3.593 1.00 94.31 116 ASN A N 1
ATOM 967 C CA . ASN A 1 116 ? -16.509 -0.376 -4.580 1.00 94.31 116 ASN A CA 1
ATOM 968 C C . ASN A 1 116 ? -15.804 -0.713 -5.898 1.00 94.31 116 ASN A C 1
ATOM 970 O O . ASN A 1 116 ? -16.147 -1.716 -6.523 1.00 94.31 116 ASN A O 1
ATOM 974 N N . THR A 1 117 ? -14.802 0.077 -6.292 1.00 93.62 117 THR A N 1
ATOM 975 C CA . THR A 1 117 ? -13.961 -0.231 -7.451 1.00 93.62 117 THR A CA 1
ATOM 976 C C . THR A 1 117 ? -13.175 -1.514 -7.208 1.00 93.62 117 THR A C 1
ATOM 978 O O . THR A 1 117 ? -13.294 -2.474 -7.970 1.00 93.62 117 THR A O 1
ATOM 981 N N . VAL A 1 118 ? -12.411 -1.572 -6.113 1.00 92.00 118 VAL A N 1
ATOM 982 C CA . VAL A 1 11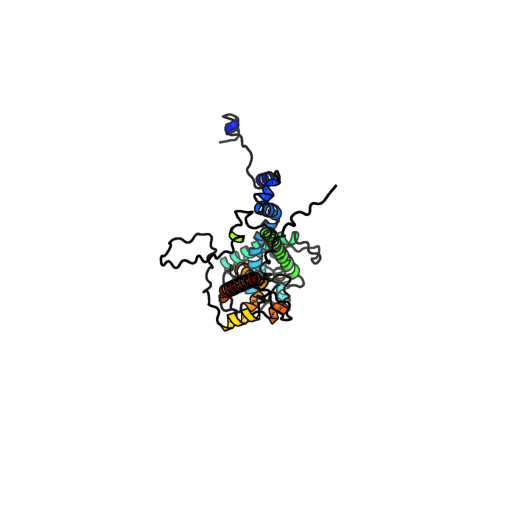8 ? -11.450 -2.658 -5.896 1.00 92.00 118 VAL A CA 1
ATOM 983 C C . VAL A 1 118 ? -12.144 -3.965 -5.536 1.00 92.00 118 VAL A C 1
ATOM 985 O O . VAL A 1 118 ? -11.746 -5.003 -6.053 1.00 92.00 118 VAL A O 1
ATOM 988 N N . ILE A 1 119 ? -13.202 -3.951 -4.713 1.00 90.31 119 ILE A N 1
ATOM 989 C CA . ILE A 1 119 ? -13.856 -5.191 -4.263 1.00 90.31 119 ILE A CA 1
ATOM 990 C C . ILE A 1 119 ? -14.322 -6.052 -5.436 1.00 90.31 119 ILE A C 1
ATOM 992 O O . ILE A 1 119 ? -14.165 -7.271 -5.397 1.00 90.31 119 ILE A O 1
ATOM 996 N N . SER A 1 120 ? -14.825 -5.424 -6.503 1.00 87.69 120 SER A N 1
ATOM 997 C CA . SER A 1 120 ? -15.297 -6.123 -7.699 1.00 87.69 120 SER A CA 1
ATOM 998 C C . SER A 1 120 ? -14.205 -6.990 -8.340 1.00 87.69 120 SER A C 1
ATOM 1000 O O . SER A 1 120 ? -14.498 -8.097 -8.788 1.00 87.69 120 SER A O 1
ATOM 1002 N N . LEU A 1 121 ? -12.949 -6.542 -8.261 1.00 86.88 121 LEU A N 1
ATOM 1003 C CA . LEU A 1 121 ? -11.755 -7.165 -8.840 1.00 86.88 121 LEU A CA 1
ATOM 1004 C C . LEU A 1 121 ? -11.076 -8.174 -7.901 1.00 86.88 121 LEU A C 1
ATOM 1006 O O . LEU A 1 121 ? -10.177 -8.911 -8.307 1.00 86.88 121 LEU A O 1
ATOM 1010 N N . VAL A 1 122 ? -11.478 -8.218 -6.628 1.00 83.94 122 VAL A N 1
ATOM 1011 C CA . VAL A 1 122 ? -10.903 -9.147 -5.652 1.00 83.94 122 VAL A CA 1
ATOM 1012 C C . VAL A 1 122 ? -11.531 -10.524 -5.830 1.00 83.94 122 VAL A C 1
ATOM 1014 O O . VAL A 1 122 ? -12.610 -10.792 -5.304 1.00 83.94 122 VAL A O 1
ATOM 1017 N N . ASP A 1 123 ? -10.830 -11.417 -6.519 1.00 70.56 123 ASP A N 1
ATOM 1018 C CA . ASP A 1 123 ? -11.179 -12.837 -6.594 1.00 70.56 123 ASP A CA 1
ATOM 1019 C C . ASP A 1 123 ? -10.348 -13.625 -5.580 1.00 70.56 123 ASP A C 1
ATOM 1021 O O . ASP A 1 123 ? -9.248 -14.112 -5.850 1.00 70.56 123 ASP A O 1
ATOM 1025 N N . ARG A 1 124 ? -10.861 -13.718 -4.350 1.00 65.94 124 ARG A N 1
ATOM 1026 C CA . ARG A 1 124 ? -10.353 -14.664 -3.350 1.00 65.94 124 ARG A CA 1
ATOM 1027 C C . ARG A 1 124 ? -11.384 -15.764 -3.169 1.00 65.94 124 ARG A C 1
ATOM 1029 O O . ARG A 1 124 ? -12.515 -15.465 -2.814 1.00 65.94 124 ARG A O 1
ATOM 1036 N N . TYR A 1 125 ? -10.938 -17.019 -3.261 1.00 50.69 125 TYR A N 1
ATOM 1037 C CA . TYR A 1 125 ? -11.707 -18.252 -3.001 1.00 50.69 125 TYR A CA 1
ATOM 1038 C C . TYR A 1 125 ? -12.453 -18.301 -1.646 1.00 50.69 125 TYR A C 1
ATOM 1040 O O . TYR A 1 125 ? -13.165 -19.258 -1.372 1.00 50.69 125 TYR A O 1
ATOM 1048 N N . GLN A 1 126 ? -12.252 -17.313 -0.771 1.00 56.81 126 GLN A N 1
ATOM 1049 C CA . GLN A 1 126 ? -12.827 -17.223 0.573 1.00 56.81 126 GLN A CA 1
ATOM 1050 C C . GLN A 1 126 ? -13.875 -16.105 0.706 1.00 56.81 126 GLN A C 1
ATOM 1052 O O . GLN A 1 126 ? -14.441 -15.943 1.784 1.00 56.81 126 GLN A O 1
ATOM 1057 N N . LEU A 1 127 ? -14.108 -15.307 -0.342 1.00 67.00 127 LEU A N 1
ATOM 1058 C CA . LEU A 1 127 ? -15.152 -14.286 -0.336 1.00 67.00 127 LEU A CA 1
ATOM 1059 C C . LEU A 1 127 ? -16.458 -14.869 -0.890 1.00 67.00 127 LEU A C 1
ATOM 1061 O O . LEU A 1 127 ? -16.412 -15.579 -1.892 1.00 67.00 127 LEU A O 1
ATOM 1065 N N . PRO A 1 128 ? -17.614 -14.562 -0.278 1.00 69.12 128 PRO A N 1
ATOM 1066 C CA . PRO A 1 128 ? -18.909 -14.891 -0.862 1.00 69.12 128 PRO A CA 1
ATOM 1067 C C . PRO A 1 128 ? -19.073 -14.272 -2.257 1.00 69.12 128 PRO A C 1
ATOM 1069 O O . PRO A 1 128 ? -18.651 -13.135 -2.475 1.00 69.12 128 PRO A O 1
ATOM 1072 N N . ASP A 1 129 ? -19.748 -14.985 -3.167 1.00 67.25 129 ASP A N 1
ATOM 1073 C CA . ASP A 1 129 ? -19.980 -14.530 -4.551 1.00 67.25 129 ASP A CA 1
ATOM 1074 C C . ASP A 1 129 ? -20.725 -13.184 -4.610 1.00 67.25 129 ASP A C 1
ATOM 1076 O O . ASP A 1 129 ? -20.455 -12.335 -5.461 1.00 67.25 129 ASP A O 1
ATOM 1080 N N . ASN A 1 130 ? -21.629 -12.943 -3.653 1.00 78.75 130 ASN A N 1
ATOM 1081 C CA . ASN A 1 130 ? -22.322 -11.665 -3.504 1.00 78.75 130 ASN A CA 1
ATOM 1082 C C . ASN A 1 130 ? -21.457 -10.652 -2.743 1.00 78.75 130 ASN A C 1
ATOM 1084 O O . ASN A 1 130 ? -21.601 -10.453 -1.534 1.00 78.75 130 ASN A O 1
ATOM 1088 N N . LYS A 1 131 ? -20.569 -9.985 -3.483 1.00 83.38 131 LYS A N 1
ATOM 1089 C CA . LYS A 1 131 ? -19.723 -8.897 -2.980 1.00 83.38 131 LYS A CA 1
ATOM 1090 C C . LYS A 1 131 ? -20.589 -7.673 -2.609 1.00 83.38 131 LYS A C 1
ATOM 1092 O O . LYS A 1 131 ? -21.372 -7.210 -3.441 1.00 83.38 131 LYS A O 1
ATOM 1097 N N . PRO A 1 132 ? -20.477 -7.120 -1.385 1.00 85.62 132 PRO A N 1
ATOM 1098 C CA . PRO A 1 132 ? -21.294 -5.985 -0.964 1.00 85.62 132 PRO A CA 1
ATOM 1099 C C . PRO A 1 132 ? -20.854 -4.685 -1.646 1.00 85.62 132 PRO A C 1
ATOM 1101 O O . PRO A 1 132 ? -19.665 -4.443 -1.853 1.00 85.62 132 PRO A O 1
ATOM 1104 N N . THR A 1 133 ? -21.817 -3.804 -1.918 1.00 90.31 133 THR A N 1
ATOM 1105 C CA . THR A 1 133 ? -21.562 -2.428 -2.368 1.00 90.31 133 THR A CA 1
ATOM 1106 C C . THR A 1 133 ? -21.766 -1.464 -1.206 1.00 90.31 133 THR A C 1
ATOM 1108 O O . THR A 1 133 ? -22.846 -1.428 -0.611 1.00 90.31 133 THR A O 1
ATOM 1111 N N . ILE A 1 134 ? -20.752 -0.655 -0.901 1.00 91.69 134 ILE A N 1
ATOM 1112 C CA . ILE A 1 134 ? -20.845 0.388 0.118 1.00 91.69 134 ILE A CA 1
ATOM 1113 C C . ILE A 1 134 ? -21.689 1.551 -0.401 1.00 91.69 134 ILE A C 1
ATOM 1115 O O . ILE A 1 134 ? -21.453 2.100 -1.479 1.00 91.69 134 ILE A O 1
ATOM 1119 N N . LYS A 1 135 ? -22.665 1.937 0.416 1.00 92.75 135 LYS A N 1
ATOM 1120 C CA . LYS A 1 135 ? -23.531 3.107 0.289 1.00 92.75 135 LYS A CA 1
ATOM 1121 C C . LYS A 1 135 ? -23.481 3.897 1.596 1.00 92.75 135 LYS A C 1
ATOM 1123 O O . LYS A 1 135 ? -22.988 3.416 2.612 1.00 92.75 135 LYS A O 1
ATOM 1128 N N . ASP A 1 136 ? -24.044 5.095 1.592 1.00 88.94 136 ASP A N 1
ATOM 1129 C CA . ASP A 1 136 ? -24.098 5.959 2.777 1.00 88.94 136 ASP A CA 1
ATOM 1130 C C . ASP A 1 136 ? -24.849 5.299 3.956 1.00 88.94 136 ASP A C 1
ATOM 1132 O O . ASP A 1 136 ? -24.506 5.508 5.119 1.00 88.94 136 ASP A O 1
ATOM 1136 N N . ASP A 1 137 ? -25.835 4.455 3.644 1.00 90.31 137 ASP A N 1
ATOM 1137 C CA . ASP A 1 137 ? -26.637 3.703 4.616 1.00 90.31 137 ASP A CA 1
ATOM 1138 C C . ASP A 1 137 ? -26.041 2.323 4.953 1.00 90.31 137 ASP A C 1
ATOM 1140 O O . ASP A 1 137 ? -26.631 1.556 5.711 1.00 90.31 137 ASP A O 1
ATOM 1144 N N . SER A 1 138 ? -24.869 1.988 4.404 1.00 91.31 138 SER A N 1
ATOM 1145 C CA . SER A 1 138 ? -24.168 0.750 4.743 1.00 91.31 138 SER A CA 1
ATOM 1146 C C . SER A 1 138 ? -23.626 0.791 6.176 1.00 91.31 138 SER A C 1
ATOM 1148 O O . SER A 1 138 ? -23.277 1.867 6.676 1.00 91.31 138 SER A O 1
ATOM 1150 N N . PRO A 1 139 ? -23.528 -0.375 6.837 1.00 89.25 139 PRO A N 1
ATOM 1151 C CA . PRO A 1 139 ? -23.056 -0.453 8.208 1.00 89.25 139 PRO A CA 1
ATOM 1152 C C . PRO A 1 139 ? -21.547 -0.204 8.295 1.00 89.25 139 PRO A C 1
ATOM 1154 O O . PRO A 1 139 ? -20.768 -0.677 7.461 1.00 89.25 139 PRO A O 1
ATOM 1157 N N . VAL A 1 140 ? -21.136 0.497 9.351 1.00 87.50 140 VAL A N 1
ATOM 1158 C CA . VAL A 1 140 ? -19.742 0.901 9.594 1.00 87.50 140 VAL A CA 1
ATOM 1159 C C . VAL A 1 140 ? -18.815 -0.299 9.777 1.00 87.50 140 VAL A C 1
ATOM 1161 O O . VAL A 1 140 ? -17.631 -0.199 9.467 1.00 87.50 140 VAL A O 1
ATOM 1164 N N . VAL A 1 141 ? -19.346 -1.455 10.189 1.00 84.88 141 VAL A N 1
ATOM 1165 C CA . VAL A 1 141 ? -18.597 -2.720 10.297 1.00 84.88 141 VAL A CA 1
ATOM 1166 C C . VAL A 1 141 ? -17.852 -3.109 9.011 1.00 84.88 141 VAL A C 1
ATOM 1168 O O . VAL A 1 141 ? -16.821 -3.768 9.087 1.00 84.88 141 VAL A O 1
ATOM 1171 N N . LEU A 1 142 ? -18.323 -2.678 7.832 1.00 85.94 142 LEU A N 1
ATOM 1172 C CA . LEU A 1 142 ? -17.613 -2.910 6.569 1.00 85.94 142 LEU A CA 1
ATOM 1173 C C . LEU A 1 142 ? -16.301 -2.117 6.489 1.00 85.94 142 LEU A C 1
ATOM 1175 O O . LEU A 1 142 ? -15.374 -2.554 5.832 1.00 85.94 142 LEU A O 1
ATOM 1179 N N . GLY A 1 143 ? -16.177 -0.983 7.174 1.00 83.44 143 GLY A N 1
ATOM 1180 C CA . GLY A 1 143 ? -14.952 -0.180 7.201 1.00 83.44 143 GLY A CA 1
ATOM 1181 C C . GLY A 1 143 ? -13.920 -0.619 8.245 1.00 83.44 143 GLY A C 1
ATOM 1182 O O . GLY A 1 143 ? -12.907 0.057 8.398 1.00 83.44 143 GLY A O 1
ATOM 1183 N N . LEU A 1 144 ? -14.163 -1.708 8.983 1.00 79.94 144 LEU A N 1
ATOM 1184 C CA . LEU A 1 144 ? -13.277 -2.180 10.049 1.00 79.94 144 LEU A CA 1
ATOM 1185 C C . LEU A 1 144 ? -12.344 -3.293 9.555 1.00 79.94 144 LEU A C 1
ATOM 1187 O O . LEU A 1 144 ? -12.768 -4.233 8.881 1.00 79.94 144 LEU A O 1
ATOM 1191 N N . VAL A 1 145 ? -11.059 -3.199 9.907 1.00 72.81 145 VAL A N 1
ATOM 1192 C CA . VAL A 1 145 ? -10.046 -4.205 9.548 1.00 72.81 145 VAL A CA 1
ATOM 1193 C C . VAL A 1 145 ? -10.123 -5.368 10.538 1.00 72.81 145 VAL A C 1
ATOM 1195 O O . VAL A 1 145 ? -9.403 -5.410 11.532 1.00 72.81 145 VAL A O 1
ATOM 1198 N N . GLU A 1 146 ? -11.012 -6.323 10.270 1.00 66.94 146 GLU A N 1
ATOM 1199 C CA . GLU A 1 146 ? -11.171 -7.539 11.076 1.00 66.94 146 GLU A CA 1
ATOM 1200 C C . GLU A 1 146 ? -11.034 -8.803 10.219 1.00 66.94 146 GLU A C 1
ATOM 1202 O O . GLU A 1 146 ? -11.537 -8.881 9.103 1.00 66.94 146 GLU A O 1
ATOM 1207 N N . GLN A 1 147 ? -10.401 -9.846 10.760 1.00 59.31 147 GLN A N 1
ATOM 1208 C CA . GLN A 1 147 ? -10.210 -11.126 10.057 1.00 59.31 147 GLN A CA 1
ATOM 1209 C C . GLN A 1 147 ? -11.452 -12.041 10.080 1.00 59.31 147 GLN A C 1
ATOM 1211 O O . GLN A 1 147 ? -11.366 -13.204 9.691 1.00 59.31 147 GLN A O 1
ATOM 1216 N N . LYS A 1 148 ? -12.597 -11.556 10.575 1.00 62.22 148 LYS A N 1
ATOM 1217 C CA . LYS A 1 148 ? -13.841 -12.326 10.727 1.00 62.22 148 LYS A CA 1
ATOM 1218 C C . LYS A 1 148 ? -15.038 -11.531 10.206 1.00 62.22 148 LYS A C 1
ATOM 1220 O O . LYS A 1 148 ? -15.044 -10.303 10.264 1.00 62.22 148 LYS A O 1
ATOM 1225 N N . ASP A 1 149 ? -16.061 -12.248 9.745 1.00 71.56 149 ASP A N 1
ATOM 1226 C CA . ASP A 1 149 ? -17.342 -11.703 9.277 1.00 71.56 149 ASP A CA 1
ATOM 1227 C C . ASP A 1 149 ? -17.178 -10.605 8.201 1.00 71.56 149 ASP A C 1
ATOM 1229 O O . ASP A 1 149 ? -16.469 -10.797 7.213 1.00 71.56 149 ASP A O 1
ATOM 1233 N N . SER A 1 150 ? -17.823 -9.447 8.371 1.00 73.38 150 SER A N 1
ATOM 1234 C CA . SER A 1 150 ? -17.838 -8.350 7.392 1.00 73.38 150 SER A CA 1
ATOM 1235 C C . SER A 1 150 ? -16.489 -7.638 7.207 1.00 73.38 150 SER A C 1
ATOM 1237 O O . SER A 1 150 ? -16.295 -6.973 6.192 1.00 73.38 150 SER A O 1
ATOM 1239 N N . GLY A 1 151 ? -15.536 -7.785 8.134 1.00 70.69 151 GLY A N 1
ATOM 1240 C CA . GLY A 1 151 ? -14.202 -7.178 8.006 1.00 70.69 151 GLY A CA 1
ATOM 1241 C C . GLY A 1 151 ? -13.295 -7.882 6.987 1.00 70.69 151 GLY A C 1
ATOM 1242 O O . GLY A 1 151 ? -12.308 -7.305 6.517 1.00 70.69 151 GLY A O 1
ATOM 1243 N N . ILE A 1 152 ? -13.652 -9.112 6.588 1.00 77.19 152 ILE A N 1
ATOM 1244 C CA . ILE A 1 152 ? -12.878 -9.922 5.635 1.00 77.19 152 ILE A CA 1
ATOM 1245 C C . ILE A 1 152 ? -12.772 -9.208 4.280 1.00 77.19 152 ILE A C 1
ATOM 1247 O O . ILE A 1 152 ? -11.725 -9.274 3.634 1.00 77.19 152 ILE A O 1
ATOM 1251 N N . TYR A 1 153 ? -13.814 -8.477 3.872 1.00 84.81 153 TYR A N 1
ATOM 1252 C CA . TYR A 1 153 ? -13.827 -7.728 2.615 1.00 84.81 153 TYR A CA 1
ATOM 1253 C C . TYR A 1 153 ? -12.757 -6.627 2.588 1.00 84.81 153 TYR A C 1
ATOM 1255 O O . TYR A 1 153 ? -11.998 -6.552 1.620 1.00 84.81 153 TYR A O 1
ATOM 1263 N N . LEU A 1 154 ? -12.622 -5.836 3.664 1.00 84.75 154 LEU A N 1
ATOM 1264 C CA . LEU A 1 154 ? -11.603 -4.779 3.742 1.00 84.75 154 LEU A CA 1
ATOM 1265 C C . LEU A 1 154 ? -10.204 -5.383 3.709 1.00 84.75 154 LEU A C 1
ATOM 1267 O O . LEU A 1 154 ? -9.336 -4.926 2.968 1.00 84.75 154 LEU A O 1
ATOM 1271 N N . CYS A 1 155 ? -9.994 -6.442 4.493 1.00 79.62 155 CYS A N 1
ATOM 1272 C CA . CYS A 1 155 ? -8.721 -7.150 4.523 1.00 79.62 155 CYS A CA 1
ATOM 1273 C C . CYS A 1 155 ? -8.362 -7.697 3.136 1.00 79.62 155 CYS A C 1
ATOM 1275 O O . CYS A 1 155 ? -7.200 -7.660 2.736 1.00 79.62 155 CYS A O 1
ATOM 1277 N N . ALA A 1 156 ? -9.347 -8.192 2.384 1.00 79.94 156 ALA A N 1
ATOM 1278 C CA . ALA A 1 156 ? -9.140 -8.700 1.038 1.00 79.94 156 ALA A CA 1
ATOM 1279 C C . ALA A 1 156 ? -8.812 -7.587 0.028 1.00 79.94 156 ALA A C 1
ATOM 1281 O O . ALA A 1 156 ? -7.896 -7.775 -0.771 1.00 79.94 156 ALA A O 1
ATOM 1282 N N . ILE A 1 157 ? -9.482 -6.432 0.108 1.00 86.81 157 ILE A N 1
ATOM 1283 C CA . ILE A 1 157 ? -9.166 -5.236 -0.690 1.00 86.81 157 ILE A CA 1
ATOM 1284 C C . ILE A 1 157 ? -7.740 -4.756 -0.410 1.00 86.81 157 ILE A C 1
ATOM 1286 O O . ILE A 1 157 ? -6.938 -4.628 -1.333 1.00 86.81 157 ILE A O 1
ATOM 1290 N N . LEU A 1 158 ? -7.398 -4.540 0.864 1.00 83.75 158 LEU A N 1
ATOM 1291 C CA . LEU A 1 158 ? -6.067 -4.079 1.263 1.00 83.75 158 LEU A CA 1
ATOM 1292 C C . LEU A 1 158 ? -4.987 -5.070 0.830 1.00 83.75 158 LEU A C 1
ATOM 1294 O O . LEU A 1 158 ? -3.972 -4.670 0.264 1.00 83.75 158 LEU A O 1
ATOM 1298 N N . TYR A 1 159 ? -5.225 -6.367 1.032 1.00 80.88 159 TYR A N 1
ATOM 1299 C CA . TYR A 1 159 ? -4.313 -7.410 0.578 1.00 80.88 159 TYR A CA 1
ATOM 1300 C C . TYR A 1 159 ? -4.119 -7.373 -0.940 1.00 80.88 159 TYR A C 1
ATOM 1302 O O . TYR A 1 159 ? -2.987 -7.469 -1.406 1.00 80.88 159 TYR A O 1
ATOM 1310 N N . HIS A 1 160 ? -5.194 -7.212 -1.714 1.00 83.31 160 HIS A N 1
ATOM 1311 C CA . HIS A 1 160 ? -5.125 -7.142 -3.171 1.00 83.31 160 HIS A CA 1
ATOM 1312 C C . HIS A 1 160 ? -4.295 -5.941 -3.647 1.00 83.31 160 HIS A C 1
ATOM 1314 O O . HIS A 1 160 ? -3.358 -6.127 -4.422 1.00 83.31 160 HIS A O 1
ATOM 1320 N N . LEU A 1 161 ? -4.554 -4.743 -3.115 1.00 82.19 161 LEU A N 1
ATOM 1321 C CA . LEU A 1 161 ? -3.799 -3.528 -3.450 1.00 82.19 161 LEU A CA 1
ATOM 1322 C C . LEU A 1 161 ? -2.316 -3.645 -3.071 1.00 82.19 161 LEU A C 1
ATOM 1324 O O . LEU A 1 161 ? -1.430 -3.365 -3.876 1.00 82.19 161 LEU A O 1
ATOM 1328 N N . VAL A 1 162 ? -2.023 -4.133 -1.864 1.00 78.56 162 VAL A N 1
ATOM 1329 C CA . VAL A 1 162 ? -0.642 -4.365 -1.414 1.00 78.56 162 VAL A CA 1
ATOM 1330 C C . VAL A 1 162 ? 0.054 -5.416 -2.284 1.00 78.56 162 VAL A C 1
ATOM 1332 O O . VAL A 1 162 ? 1.247 -5.299 -2.567 1.00 78.56 162 VAL A O 1
ATOM 1335 N N . ASN A 1 163 ? -0.672 -6.438 -2.739 1.00 78.94 163 ASN A N 1
ATOM 1336 C CA . ASN A 1 163 ? -0.138 -7.467 -3.623 1.00 78.94 163 ASN A CA 1
ATOM 1337 C C . ASN A 1 163 ? 0.197 -6.914 -5.016 1.00 78.94 163 ASN A C 1
ATOM 1339 O O . ASN A 1 163 ? 1.262 -7.246 -5.529 1.00 78.94 163 ASN A O 1
ATOM 1343 N N . ILE A 1 164 ? -0.642 -6.042 -5.594 1.00 83.06 164 ILE A N 1
ATOM 1344 C CA . ILE A 1 164 ? -0.332 -5.330 -6.849 1.00 83.06 164 ILE A CA 1
ATOM 1345 C C . ILE A 1 164 ? 0.993 -4.575 -6.702 1.00 83.06 164 ILE A C 1
ATOM 1347 O O . ILE A 1 164 ? 1.921 -4.776 -7.488 1.00 83.06 164 ILE A O 1
ATOM 1351 N N . GLN A 1 165 ? 1.122 -3.767 -5.643 1.00 81.88 165 GLN A N 1
ATOM 1352 C CA . GLN A 1 165 ? 2.341 -3.002 -5.386 1.00 81.88 165 GLN A CA 1
ATOM 1353 C C . GLN A 1 165 ? 3.564 -3.916 -5.225 1.00 81.88 165 GLN A C 1
ATOM 1355 O O . GLN A 1 165 ? 4.616 -3.661 -5.810 1.00 81.88 165 GLN A O 1
ATOM 1360 N N . ASN A 1 166 ? 3.449 -4.983 -4.429 1.00 79.44 166 ASN A N 1
ATOM 1361 C CA . ASN A 1 166 ? 4.569 -5.883 -4.163 1.00 79.44 166 ASN A CA 1
ATOM 1362 C C . ASN A 1 166 ? 4.996 -6.664 -5.412 1.00 79.44 166 ASN A C 1
ATOM 1364 O O . ASN A 1 166 ? 6.196 -6.798 -5.628 1.00 79.44 166 ASN A O 1
ATOM 1368 N N . LYS A 1 167 ? 4.053 -7.139 -6.238 1.00 81.12 167 LYS A N 1
ATOM 1369 C CA . LYS A 1 167 ? 4.356 -7.816 -7.510 1.00 81.12 167 LYS A CA 1
ATOM 1370 C C . LYS A 1 167 ? 5.097 -6.897 -8.470 1.00 81.12 167 LYS A C 1
ATOM 1372 O O . LYS A 1 167 ? 6.139 -7.277 -8.995 1.00 81.12 167 LYS A O 1
ATOM 1377 N N . PHE A 1 168 ? 4.600 -5.670 -8.633 1.00 86.12 168 PHE A N 1
ATOM 1378 C CA . PHE A 1 168 ? 5.260 -4.666 -9.458 1.00 86.12 168 PHE A CA 1
ATOM 1379 C C . PHE A 1 168 ? 6.690 -4.405 -8.970 1.00 86.12 168 PHE A C 1
ATOM 1381 O O . PHE A 1 168 ? 7.640 -4.509 -9.739 1.00 86.12 168 PHE A O 1
ATOM 1388 N N . LEU A 1 169 ? 6.864 -4.129 -7.674 1.00 80.88 169 LEU A N 1
ATOM 1389 C CA . LEU A 1 169 ? 8.185 -3.862 -7.101 1.00 80.88 169 LEU A CA 1
ATOM 1390 C C . LEU A 1 169 ? 9.127 -5.067 -7.181 1.00 80.88 169 LEU A C 1
ATOM 1392 O O . LEU A 1 169 ? 10.330 -4.872 -7.333 1.00 80.88 169 LEU A O 1
ATOM 1396 N N . GLN A 1 170 ? 8.606 -6.290 -7.070 1.00 76.19 170 GLN A N 1
ATOM 1397 C CA . GLN A 1 170 ? 9.400 -7.503 -7.217 1.00 76.19 170 GLN A CA 1
ATOM 1398 C C . GLN A 1 170 ? 9.954 -7.624 -8.639 1.00 76.19 170 GLN A C 1
ATOM 1400 O O . GLN A 1 170 ? 11.156 -7.803 -8.797 1.00 76.19 170 GLN A O 1
ATOM 1405 N N . GLU A 1 171 ? 9.130 -7.430 -9.669 1.00 82.25 171 GLU A N 1
ATOM 1406 C CA . GLU A 1 171 ? 9.626 -7.449 -11.051 1.00 82.25 171 GLU A CA 1
ATOM 1407 C C . GLU A 1 171 ? 10.588 -6.291 -11.336 1.00 82.25 171 GLU A C 1
ATOM 1409 O O . GLU A 1 171 ? 11.564 -6.465 -12.060 1.00 82.25 171 GLU A O 1
ATOM 1414 N N . VAL A 1 172 ? 10.378 -5.122 -10.721 1.00 83.31 172 VAL A N 1
ATOM 1415 C CA . VAL A 1 172 ? 11.317 -3.995 -10.832 1.00 83.31 172 VAL A CA 1
ATOM 1416 C C . VAL A 1 172 ? 12.672 -4.318 -10.194 1.00 83.31 172 VAL A C 1
ATOM 1418 O O . VAL A 1 172 ? 13.697 -3.918 -10.738 1.00 83.31 172 VAL A O 1
ATOM 1421 N N . ILE A 1 173 ? 12.707 -5.036 -9.065 1.00 74.88 173 ILE A N 1
ATOM 1422 C CA . ILE A 1 173 ? 13.964 -5.381 -8.375 1.00 74.88 173 ILE A CA 1
ATOM 1423 C C . ILE A 1 173 ? 14.734 -6.513 -9.066 1.00 74.88 173 ILE A C 1
ATOM 1425 O O . ILE A 1 173 ? 15.940 -6.639 -8.865 1.00 74.88 173 ILE A O 1
ATOM 1429 N N . GLU A 1 174 ? 14.046 -7.333 -9.862 1.00 78.56 174 GLU A N 1
ATOM 1430 C CA . GLU A 1 174 ? 14.648 -8.389 -10.682 1.00 78.56 174 GLU A CA 1
ATOM 1431 C C . GLU A 1 174 ? 15.340 -7.833 -11.942 1.00 78.56 174 GLU A C 1
ATOM 1433 O O . GLU A 1 174 ? 16.126 -8.545 -12.572 1.00 78.56 174 GLU A O 1
ATOM 1438 N N . ILE A 1 175 ? 15.110 -6.559 -12.295 1.00 81.56 175 ILE A N 1
ATOM 1439 C CA . ILE A 1 175 ? 15.810 -5.894 -13.401 1.00 81.56 175 ILE A CA 1
ATOM 1440 C C . ILE A 1 175 ? 17.316 -5.840 -13.083 1.00 81.56 175 ILE A C 1
ATOM 1442 O O . ILE A 1 175 ? 17.700 -5.279 -12.054 1.00 81.56 175 ILE A O 1
ATOM 1446 N N . PRO A 1 176 ? 18.196 -6.384 -13.951 1.00 75.75 176 PRO A N 1
ATOM 1447 C CA . PRO A 1 176 ? 19.617 -6.463 -13.644 1.00 75.75 176 PRO A CA 1
ATOM 1448 C C . PRO A 1 176 ? 20.260 -5.077 -13.478 1.00 75.75 176 PRO A C 1
ATOM 1450 O O . PRO A 1 176 ? 20.025 -4.192 -14.313 1.00 75.75 176 PRO A O 1
ATOM 1453 N N . PRO A 1 177 ? 21.140 -4.891 -12.479 1.00 70.00 177 PRO A N 1
ATOM 1454 C CA . PRO A 1 177 ? 21.815 -3.621 -12.277 1.00 70.00 177 PRO A CA 1
ATOM 1455 C C . PRO A 1 177 ? 22.612 -3.164 -13.498 1.00 70.00 177 PRO A C 1
ATOM 1457 O O . PRO A 1 177 ? 23.279 -3.961 -14.159 1.00 70.00 177 PRO A O 1
ATOM 1460 N N . GLY A 1 178 ? 22.554 -1.871 -13.808 1.00 71.25 178 GLY A N 1
ATOM 1461 C CA . GLY A 1 178 ? 23.245 -1.257 -14.940 1.00 71.25 178 GLY A CA 1
ATOM 1462 C C . GLY A 1 178 ? 22.516 -1.366 -16.283 1.00 71.25 178 GLY A C 1
ATOM 1463 O O . GLY A 1 178 ? 22.943 -0.718 -17.239 1.00 71.25 178 GLY A O 1
ATOM 1464 N N . THR A 1 179 ? 21.409 -2.115 -16.368 1.00 76.44 179 THR A N 1
ATOM 1465 C CA . THR A 1 179 ? 20.616 -2.237 -17.609 1.00 76.44 179 THR A CA 1
ATOM 1466 C C . THR A 1 179 ? 19.651 -1.073 -17.817 1.00 76.44 179 THR A C 1
ATOM 1468 O O . THR A 1 179 ? 19.408 -0.666 -18.949 1.00 76.44 179 THR A O 1
ATOM 1471 N N . CYS A 1 180 ? 19.142 -0.469 -16.738 1.00 77.94 180 CYS A N 1
ATOM 1472 C CA . CYS A 1 180 ? 18.198 0.640 -16.818 1.00 77.94 180 CYS A CA 1
ATOM 1473 C C . CYS A 1 180 ? 18.782 1.918 -16.210 1.00 77.94 180 CYS A C 1
ATOM 1475 O O . CYS A 1 180 ? 18.932 2.037 -14.996 1.00 77.94 180 CYS A O 1
ATOM 1477 N N . LYS A 1 181 ? 19.046 2.933 -17.046 1.00 77.06 181 LYS A N 1
ATOM 1478 C CA . LYS A 1 181 ? 19.567 4.235 -16.581 1.00 77.06 181 LYS A CA 1
ATOM 1479 C C . LYS A 1 181 ? 18.665 4.892 -15.529 1.00 77.06 181 LYS A C 1
ATOM 1481 O O . LYS A 1 181 ? 19.183 5.505 -14.602 1.00 77.06 181 LYS A O 1
ATOM 1486 N N . SER A 1 182 ? 17.348 4.738 -15.663 1.00 74.75 182 SER A N 1
ATOM 1487 C CA . SER A 1 182 ? 16.353 5.309 -14.748 1.00 74.75 182 SER A CA 1
ATOM 1488 C C . SER A 1 182 ? 16.329 4.632 -13.376 1.00 74.75 182 SER A C 1
ATOM 1490 O O . SER A 1 182 ? 15.853 5.234 -12.422 1.00 74.75 182 SER A O 1
ATOM 1492 N N . LEU A 1 183 ? 16.857 3.407 -13.263 1.00 72.06 183 LEU A N 1
ATOM 1493 C CA . LEU A 1 183 ? 16.928 2.648 -12.011 1.00 72.06 183 LEU A CA 1
ATOM 1494 C C . LEU A 1 183 ? 18.329 2.641 -11.391 1.00 72.06 183 LEU A C 1
ATOM 1496 O O . LEU A 1 183 ? 18.537 1.974 -10.386 1.00 72.06 183 LEU A O 1
ATOM 1500 N N . LYS A 1 184 ? 19.277 3.435 -11.909 1.00 70.62 184 LYS A N 1
ATOM 1501 C CA . LYS A 1 184 ? 20.637 3.531 -11.345 1.00 70.62 184 LYS A CA 1
ATOM 1502 C C . LYS A 1 184 ? 20.669 3.829 -9.842 1.00 70.62 184 LYS A C 1
ATOM 1504 O O . LYS A 1 184 ? 21.589 3.399 -9.158 1.00 70.62 184 LYS A O 1
ATOM 1509 N N . PHE A 1 185 ? 19.664 4.535 -9.322 1.00 67.12 185 PHE A N 1
ATOM 1510 C CA . PHE A 1 185 ? 19.535 4.814 -7.889 1.00 67.12 185 PHE A CA 1
ATOM 1511 C C . PHE A 1 185 ? 19.274 3.556 -7.035 1.00 67.12 185 PHE A C 1
ATOM 1513 O O . PHE A 1 185 ? 19.500 3.588 -5.828 1.00 67.12 185 PHE A O 1
ATOM 1520 N N . LEU A 1 186 ? 18.781 2.468 -7.639 1.00 64.81 186 LEU A N 1
ATOM 1521 C CA . LEU A 1 186 ? 18.620 1.154 -7.009 1.00 64.81 186 LEU A CA 1
ATOM 1522 C C . LEU A 1 186 ? 19.898 0.307 -7.104 1.00 64.81 186 LEU A C 1
ATOM 1524 O O . LEU A 1 186 ? 20.134 -0.523 -6.227 1.00 64.81 186 LEU A O 1
ATOM 1528 N N . ASP A 1 187 ? 20.704 0.527 -8.148 1.00 60.94 187 ASP A N 1
ATOM 1529 C CA . ASP A 1 187 ? 21.949 -0.204 -8.426 1.00 60.94 187 ASP A CA 1
ATOM 1530 C C . ASP A 1 187 ? 23.100 0.255 -7.537 1.00 60.94 187 ASP A C 1
ATOM 1532 O O . ASP A 1 187 ? 23.952 -0.536 -7.119 1.00 60.94 187 ASP A O 1
ATOM 1536 N N . GLU A 1 188 ? 23.138 1.554 -7.245 1.00 55.66 188 GLU A N 1
ATOM 1537 C CA . GLU A 1 188 ? 24.067 2.073 -6.266 1.00 55.66 188 GLU A CA 1
ATOM 1538 C C . GLU A 1 188 ? 23.621 1.628 -4.871 1.00 55.66 188 GLU A C 1
ATOM 1540 O O . GLU A 1 188 ? 22.476 1.859 -4.470 1.00 55.66 188 GLU A O 1
ATOM 1545 N N . PRO A 1 189 ? 24.520 1.058 -4.052 1.00 46.50 189 PRO A N 1
ATOM 1546 C CA . PRO A 1 189 ? 24.327 1.089 -2.619 1.00 46.50 189 PRO A CA 1
ATOM 1547 C C . PRO A 1 189 ? 24.399 2.562 -2.203 1.00 46.50 189 PRO A C 1
ATOM 1549 O O . PRO A 1 189 ? 25.470 3.034 -1.828 1.00 46.50 189 PRO A O 1
ATOM 1552 N N . SER A 1 190 ? 23.296 3.305 -2.324 1.00 43.06 190 SER A N 1
ATOM 1553 C CA . SER A 1 190 ? 23.246 4.728 -2.013 1.00 43.06 190 SER A CA 1
ATOM 1554 C C . SER A 1 190 ? 23.737 4.920 -0.582 1.00 43.06 190 SER A C 1
ATOM 1556 O O . SER A 1 190 ? 23.083 4.472 0.355 1.00 43.06 190 SER A O 1
ATOM 1558 N N . PHE A 1 191 ? 24.957 5.447 -0.493 1.00 36.22 191 PHE A N 1
ATOM 1559 C CA . PHE A 1 191 ? 25.720 6.066 0.595 1.00 36.22 191 PHE A CA 1
ATOM 1560 C C . PHE A 1 191 ? 27.196 5.716 0.370 1.00 36.22 191 PHE A C 1
ATOM 1562 O O . PHE A 1 191 ? 27.853 5.037 1.166 1.00 36.22 191 PHE A O 1
ATOM 1569 N N . GLY A 1 192 ? 27.722 6.165 -0.772 1.00 32.84 192 GLY A N 1
ATOM 1570 C CA . GLY A 1 192 ? 29.155 6.310 -0.961 1.00 32.84 192 GLY A CA 1
ATOM 1571 C C . GLY A 1 192 ? 29.630 7.457 -0.080 1.00 32.84 192 GLY A C 1
ATOM 1572 O O . GLY A 1 192 ? 29.524 8.616 -0.462 1.00 32.84 192 GLY A O 1
ATOM 1573 N N . PHE A 1 193 ? 30.133 7.146 1.114 1.00 34.56 193 PHE A N 1
ATOM 1574 C CA . PHE A 1 193 ? 30.941 8.100 1.863 1.00 34.56 193 PHE A CA 1
ATOM 1575 C C . PHE A 1 193 ? 32.256 8.241 1.095 1.00 34.56 193 PHE A C 1
ATOM 1577 O O . PHE A 1 193 ? 33.170 7.425 1.230 1.00 34.56 193 PHE A O 1
ATOM 1584 N N . GLY A 1 194 ? 32.321 9.249 0.227 1.00 32.59 194 GLY A N 1
ATOM 1585 C CA . GLY A 1 194 ? 33.591 9.773 -0.234 1.00 32.59 194 GLY A CA 1
ATOM 1586 C C . GLY A 1 194 ? 34.371 10.194 1.003 1.00 32.59 194 GLY A C 1
ATOM 1587 O O . GLY A 1 194 ? 33.965 11.089 1.739 1.00 32.59 194 GLY A O 1
ATOM 1588 N N . SER A 1 195 ? 35.468 9.497 1.272 1.00 41.16 195 SER A N 1
ATOM 1589 C CA . SER A 1 195 ? 36.471 9.949 2.223 1.00 41.16 195 SER A CA 1
ATOM 1590 C C . SER A 1 195 ? 37.025 11.275 1.710 1.00 41.16 195 SER A C 1
ATOM 1592 O O . SER A 1 195 ? 37.892 11.290 0.842 1.00 41.16 195 SER A O 1
ATOM 1594 N N . SER A 1 196 ? 36.501 12.395 2.193 1.00 31.22 196 SER A N 1
ATOM 1595 C CA . SER A 1 196 ? 37.094 13.715 2.000 1.00 31.22 196 SER A CA 1
ATOM 1596 C C . SER A 1 196 ? 36.701 14.596 3.174 1.00 31.22 196 SER A C 1
ATOM 1598 O O . SER A 1 196 ? 35.612 15.156 3.247 1.00 31.22 196 SER A O 1
ATOM 1600 N N . ILE A 1 197 ? 37.622 14.687 4.127 1.00 38.66 197 ILE A N 1
ATOM 1601 C CA . ILE A 1 197 ? 37.666 15.788 5.076 1.00 38.66 197 ILE A CA 1
ATOM 1602 C C . ILE A 1 197 ? 37.962 17.036 4.240 1.00 38.66 197 ILE A C 1
ATOM 1604 O O . ILE A 1 197 ? 39.108 17.285 3.881 1.00 38.66 197 ILE A O 1
ATOM 1608 N N . SER A 1 198 ? 36.942 17.822 3.919 1.00 30.33 198 SER A N 1
ATOM 1609 C CA . SER A 1 198 ? 37.139 19.203 3.488 1.00 30.33 198 SER A CA 1
ATOM 1610 C C . SER A 1 198 ? 36.061 20.078 4.105 1.00 30.33 198 SER A C 1
ATOM 1612 O O . SER A 1 198 ? 34.880 19.992 3.777 1.00 30.33 198 SER A O 1
ATOM 1614 N N . LYS A 1 199 ? 36.499 20.918 5.043 1.00 38.22 199 LYS A N 1
ATOM 1615 C CA . LYS A 1 199 ? 35.728 22.014 5.618 1.00 38.22 199 LYS A CA 1
ATOM 1616 C C . LYS A 1 199 ? 35.424 23.028 4.516 1.00 38.22 199 LYS A C 1
ATOM 1618 O O . LYS A 1 199 ? 36.259 23.884 4.243 1.00 38.22 199 LYS A O 1
ATOM 1623 N N . THR A 1 200 ? 34.261 22.945 3.884 1.00 34.16 200 THR A N 1
ATOM 1624 C CA . THR A 1 200 ? 33.594 24.092 3.242 1.00 34.16 200 THR A CA 1
ATOM 1625 C C . THR A 1 200 ? 32.160 23.707 2.886 1.00 34.16 200 THR A C 1
ATOM 1627 O O . THR A 1 200 ? 31.922 22.636 2.336 1.00 34.16 200 THR A O 1
ATOM 1630 N N . LYS A 1 201 ? 31.196 24.564 3.251 1.00 39.62 201 LYS A N 1
ATOM 1631 C CA . LYS A 1 201 ? 29.780 24.444 2.867 1.00 39.62 201 LYS A CA 1
ATOM 1632 C C . LYS A 1 201 ? 29.655 24.376 1.337 1.00 39.62 201 LYS A C 1
ATOM 1634 O O . LYS A 1 201 ? 30.193 25.267 0.683 1.00 39.62 201 LYS A O 1
ATOM 1639 N N . PRO A 1 202 ? 28.856 23.454 0.782 1.00 29.11 202 PRO A N 1
ATOM 1640 C CA . PRO A 1 202 ? 28.210 23.661 -0.499 1.00 29.11 202 PRO A CA 1
ATOM 1641 C C . PRO A 1 202 ? 26.775 24.141 -0.268 1.00 29.11 202 PRO A C 1
ATOM 1643 O O . PRO A 1 202 ? 25.969 23.484 0.396 1.00 29.11 202 PRO A O 1
ATOM 1646 N N . GLU A 1 203 ? 26.472 25.312 -0.814 1.00 40.28 203 GLU A N 1
ATOM 1647 C CA . GLU A 1 203 ? 25.107 25.748 -1.075 1.00 40.28 203 GLU A CA 1
ATOM 1648 C C . GLU A 1 203 ? 24.496 24.868 -2.178 1.00 40.28 203 GLU A C 1
ATOM 1650 O O . GLU A 1 203 ? 25.173 24.481 -3.128 1.00 40.28 203 GLU A O 1
ATOM 1655 N N . THR A 1 204 ? 23.202 24.576 -2.021 1.00 34.81 204 THR A N 1
ATOM 1656 C CA . THR A 1 204 ? 22.307 23.731 -2.842 1.00 34.81 204 THR A CA 1
ATOM 1657 C C . THR A 1 204 ? 22.499 22.204 -2.750 1.00 34.81 204 THR A C 1
ATOM 1659 O O . THR A 1 204 ? 23.331 21.624 -3.447 1.00 34.81 204 THR A O 1
ATOM 1662 N N . PRO A 1 205 ? 21.677 21.496 -1.941 1.00 35.12 205 PRO A N 1
ATOM 1663 C CA . PRO A 1 205 ? 21.563 20.051 -2.033 1.00 35.12 205 PRO A CA 1
ATOM 1664 C C . PRO A 1 205 ? 20.594 19.672 -3.160 1.00 35.12 205 PRO A C 1
ATOM 1666 O O . PRO A 1 205 ? 19.456 20.130 -3.232 1.00 35.12 205 PRO A O 1
ATOM 1669 N N . ASN A 1 206 ? 21.095 18.817 -4.043 1.00 30.03 206 ASN A N 1
ATOM 1670 C CA . ASN A 1 206 ? 20.403 18.156 -5.141 1.00 30.03 206 ASN A CA 1
ATOM 1671 C C . ASN A 1 206 ? 19.004 17.639 -4.722 1.00 30.03 206 ASN A C 1
ATOM 1673 O O . ASN A 1 206 ? 18.886 16.820 -3.809 1.00 30.03 206 ASN A O 1
ATOM 1677 N N . GLY A 1 207 ? 17.952 18.097 -5.405 1.00 31.80 207 GLY A N 1
ATOM 1678 C CA . GLY A 1 207 ? 16.531 17.872 -5.089 1.00 31.80 207 GLY A CA 1
ATOM 1679 C C . GLY A 1 207 ? 15.968 16.472 -5.381 1.00 31.80 207 GLY A C 1
ATOM 1680 O O . GLY A 1 207 ? 14.810 16.359 -5.762 1.00 31.80 207 GLY A O 1
ATOM 1681 N N . TYR A 1 208 ? 16.762 15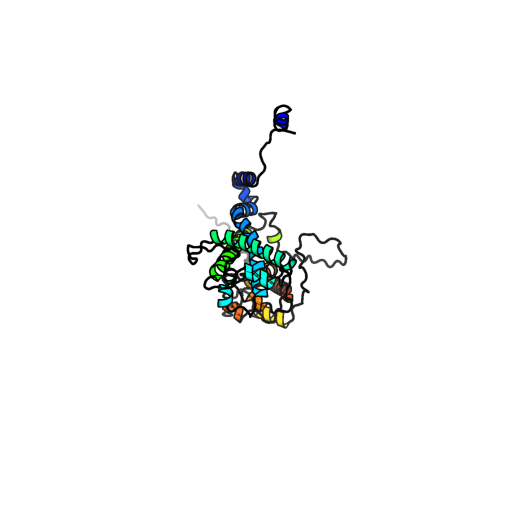.412 -5.210 1.00 33.50 208 TYR A N 1
ATOM 1682 C CA . TYR A 1 208 ? 16.310 14.014 -5.343 1.00 33.50 208 TYR A CA 1
ATOM 1683 C C . TYR A 1 208 ? 16.474 13.194 -4.060 1.00 33.50 208 TYR A C 1
ATOM 1685 O O . TYR A 1 208 ? 16.199 11.996 -4.039 1.00 33.50 208 TYR A O 1
ATOM 1693 N N . CYS A 1 209 ? 16.883 13.832 -2.966 1.00 29.83 209 CYS A N 1
ATOM 1694 C CA . CYS A 1 209 ? 16.734 13.240 -1.651 1.00 29.83 209 CYS A CA 1
ATOM 1695 C C . CYS A 1 209 ? 15.283 13.440 -1.210 1.00 29.83 209 CYS A C 1
ATOM 1697 O O . CYS A 1 209 ? 14.839 14.578 -1.058 1.00 29.83 209 CYS A O 1
ATOM 1699 N N . LEU A 1 210 ? 14.567 12.347 -0.925 1.00 31.09 210 LEU A N 1
ATOM 1700 C CA . LEU A 1 210 ? 13.570 12.394 0.139 1.00 31.09 210 LEU A CA 1
ATOM 1701 C C . LEU A 1 210 ? 14.356 12.789 1.384 1.00 31.09 210 LEU A C 1
ATOM 1703 O O . LEU A 1 210 ? 15.011 11.961 2.016 1.00 31.09 210 LEU A O 1
ATOM 1707 N N . GLN A 1 211 ? 14.398 14.095 1.635 1.00 31.27 211 GLN A N 1
ATOM 1708 C CA . GLN A 1 211 ? 14.828 14.662 2.890 1.00 31.27 211 GLN A CA 1
ATOM 1709 C C . GLN A 1 211 ? 14.121 13.827 3.947 1.00 31.27 211 GLN A C 1
ATOM 1711 O O . GLN A 1 211 ? 12.895 13.762 3.943 1.00 31.27 211 GLN A O 1
ATOM 1716 N N . SER A 1 212 ? 14.894 13.091 4.744 1.00 34.66 212 SER A N 1
ATOM 1717 C CA . SER A 1 212 ? 14.418 12.421 5.947 1.00 34.66 212 SER A CA 1
ATOM 1718 C C . SER A 1 212 ? 13.730 13.495 6.782 1.00 34.66 212 SER A C 1
ATOM 1720 O O . SER A 1 212 ? 14.386 14.252 7.492 1.00 34.66 212 SER A O 1
ATOM 1722 N N . MET A 1 213 ? 12.431 13.661 6.560 1.00 34.62 213 MET A N 1
ATOM 1723 C CA . MET A 1 213 ? 11.635 14.726 7.129 1.00 34.62 213 MET A CA 1
ATOM 1724 C C . MET A 1 213 ? 11.383 14.338 8.582 1.00 34.62 213 MET A C 1
ATOM 1726 O O . MET A 1 213 ? 10.661 13.388 8.854 1.00 34.62 213 MET A O 1
ATOM 1730 N N . TYR A 1 214 ? 12.039 15.081 9.475 1.00 42.16 214 TYR A N 1
ATOM 1731 C CA . TYR A 1 214 ? 11.712 15.228 10.893 1.00 42.16 214 TYR A CA 1
ATOM 1732 C C . TYR A 1 214 ? 11.688 13.944 11.728 1.00 42.16 214 TYR A C 1
ATOM 1734 O O . TYR A 1 214 ? 10.692 13.649 12.371 1.00 42.16 214 TYR A O 1
ATOM 1742 N N . LEU A 1 215 ? 12.794 13.205 11.764 1.00 45.78 215 LEU A N 1
ATOM 1743 C CA . LEU A 1 215 ? 13.110 12.420 12.957 1.00 45.78 215 LEU A CA 1
ATOM 1744 C C . LEU A 1 215 ? 14.426 12.956 13.486 1.00 45.78 215 LEU A C 1
ATOM 1746 O O . LEU A 1 215 ? 15.419 12.953 12.749 1.00 45.78 215 LEU A O 1
ATOM 1750 N N . ASP A 1 216 ? 14.436 13.413 14.735 1.00 49.91 216 ASP A N 1
ATOM 1751 C CA . ASP A 1 216 ? 15.689 13.636 15.441 1.00 49.91 216 ASP A CA 1
ATOM 1752 C C . ASP A 1 216 ? 16.415 12.285 15.478 1.00 49.91 216 ASP A C 1
ATOM 1754 O O . ASP A 1 216 ? 15.957 11.316 16.087 1.00 49.91 216 ASP A O 1
ATOM 1758 N N . GLN A 1 217 ? 17.502 12.176 14.710 1.00 61.38 217 GLN A N 1
ATOM 1759 C CA . GLN A 1 217 ? 18.278 10.945 14.609 1.00 61.38 217 GLN A CA 1
ATOM 1760 C C . GLN A 1 217 ? 18.944 10.690 15.957 1.00 61.38 217 GLN A C 1
ATOM 1762 O O . GLN A 1 217 ? 19.997 11.245 16.266 1.00 61.38 217 GLN A O 1
ATOM 1767 N N . GLU A 1 218 ? 18.310 9.855 16.774 1.00 74.19 218 GLU A N 1
ATOM 1768 C CA . GLU A 1 218 ? 18.869 9.466 18.058 1.00 74.19 218 GLU A CA 1
ATOM 1769 C C . GLU A 1 218 ? 19.912 8.366 17.870 1.00 74.19 218 GLU A C 1
ATOM 1771 O O . GLU A 1 218 ? 19.628 7.275 17.353 1.00 74.19 218 GLU A O 1
ATOM 1776 N N . GLU A 1 219 ? 21.126 8.647 18.343 1.00 82.81 219 GLU A N 1
ATOM 1777 C CA . GLU A 1 219 ? 22.216 7.685 18.342 1.00 82.81 219 GLU A CA 1
ATOM 1778 C C . GLU A 1 219 ? 21.844 6.413 19.113 1.00 82.81 219 GLU A C 1
ATOM 1780 O O . GLU A 1 219 ? 21.265 6.435 20.199 1.00 82.81 219 GLU A O 1
ATOM 1785 N N . LEU A 1 220 ? 22.261 5.267 18.577 1.00 87.75 220 LEU A N 1
ATOM 1786 C CA . LEU A 1 220 ? 22.121 4.000 19.284 1.00 87.75 220 LEU A CA 1
ATOM 1787 C C . LEU A 1 220 ? 23.042 3.952 20.508 1.00 87.75 220 LEU A C 1
ATOM 1789 O O . LEU A 1 220 ? 24.276 3.992 20.375 1.00 87.75 220 LEU A O 1
ATOM 1793 N N . SER A 1 221 ? 22.450 3.709 21.676 1.00 91.50 221 SER A N 1
ATOM 1794 C CA . SER A 1 221 ? 23.197 3.393 22.892 1.00 91.50 221 SER A CA 1
ATOM 1795 C C . SER A 1 221 ? 23.999 2.089 22.749 1.00 91.50 221 SER A C 1
ATOM 1797 O O . SER A 1 221 ? 23.760 1.260 21.859 1.00 91.50 221 SER A O 1
ATOM 1799 N N . ALA A 1 222 ? 24.973 1.880 23.639 1.00 90.56 222 ALA A N 1
ATOM 1800 C CA . ALA A 1 222 ? 25.758 0.645 23.668 1.00 90.56 222 ALA A CA 1
ATOM 1801 C C . ALA A 1 222 ? 24.863 -0.598 23.841 1.00 90.56 222 ALA A C 1
ATO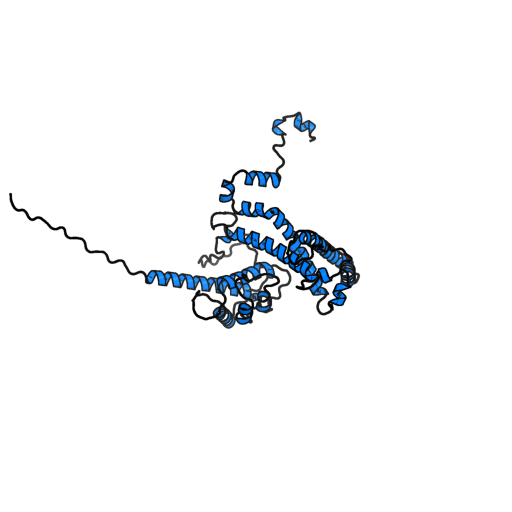M 1803 O O . ALA A 1 222 ? 25.045 -1.596 23.137 1.00 90.56 222 ALA A O 1
ATOM 1804 N N . ASP A 1 223 ? 23.841 -0.497 24.692 1.00 91.94 223 ASP A N 1
ATOM 1805 C CA . ASP A 1 223 ? 22.890 -1.576 24.961 1.00 91.94 223 ASP A CA 1
ATOM 1806 C C . ASP A 1 223 ? 22.008 -1.879 23.746 1.00 91.94 223 ASP A C 1
ATOM 1808 O O . ASP A 1 223 ? 21.758 -3.043 23.432 1.00 91.94 223 ASP A O 1
ATOM 1812 N N . MET A 1 224 ? 21.586 -0.854 22.996 1.00 92.62 224 MET A N 1
ATOM 1813 C CA . MET A 1 224 ? 20.852 -1.035 21.736 1.00 92.62 224 MET A CA 1
ATOM 1814 C C . MET A 1 224 ? 21.716 -1.740 20.682 1.00 92.62 224 MET A C 1
ATOM 1816 O O . MET A 1 224 ? 21.271 -2.701 20.050 1.00 92.62 224 MET A O 1
ATOM 1820 N N . LYS A 1 225 ? 22.985 -1.334 20.524 1.00 91.50 225 LYS A N 1
ATOM 1821 C CA . LYS A 1 225 ? 23.936 -1.990 19.602 1.00 91.50 225 LYS A CA 1
ATOM 1822 C C . LYS A 1 225 ? 24.180 -3.452 19.985 1.00 91.50 225 LYS A C 1
ATOM 1824 O O . LYS A 1 225 ? 24.292 -4.315 19.104 1.00 91.50 225 LYS A O 1
ATOM 1829 N N . MET A 1 226 ? 24.256 -3.745 21.284 1.00 89.62 226 MET A N 1
ATOM 1830 C CA . MET A 1 226 ? 24.398 -5.106 21.800 1.00 89.62 226 MET A CA 1
ATOM 1831 C C . MET A 1 226 ? 23.142 -5.938 21.524 1.00 89.62 226 MET A C 1
ATOM 1833 O O . MET A 1 226 ? 23.251 -7.047 21.000 1.00 89.62 226 MET A O 1
ATOM 1837 N N . ALA A 1 227 ? 21.956 -5.383 21.784 1.00 92.12 227 ALA A N 1
ATOM 1838 C CA . ALA A 1 227 ? 20.683 -6.037 21.508 1.00 92.12 227 ALA A CA 1
ATOM 1839 C C . ALA A 1 227 ? 20.536 -6.382 20.017 1.00 92.12 227 ALA A C 1
ATOM 1841 O O . ALA A 1 227 ? 20.262 -7.536 19.687 1.00 92.12 227 ALA A O 1
ATOM 1842 N N . ILE A 1 228 ? 20.832 -5.444 19.106 1.00 92.50 228 ILE A N 1
ATOM 1843 C CA . ILE A 1 228 ? 20.848 -5.710 17.654 1.00 92.50 228 ILE A CA 1
ATOM 1844 C C . ILE A 1 228 ? 21.831 -6.840 17.323 1.00 92.50 228 ILE A C 1
ATOM 1846 O O . ILE A 1 228 ? 21.498 -7.766 16.588 1.00 92.50 228 ILE A O 1
ATOM 1850 N N . THR A 1 229 ? 23.036 -6.801 17.897 1.00 90.50 229 THR A N 1
ATOM 1851 C CA . THR A 1 229 ? 24.074 -7.812 17.641 1.00 90.50 229 THR A CA 1
ATOM 1852 C C . THR A 1 229 ? 23.659 -9.217 18.074 1.00 90.50 229 THR A C 1
ATOM 1854 O O . THR A 1 229 ? 24.025 -10.185 17.415 1.00 90.50 229 THR A O 1
ATOM 1857 N N . ASN A 1 230 ? 22.895 -9.334 19.158 1.00 88.62 230 ASN A N 1
ATOM 1858 C CA . ASN A 1 230 ? 22.402 -10.616 19.654 1.00 88.62 230 ASN A CA 1
ATOM 1859 C C . ASN A 1 230 ? 21.206 -11.150 18.853 1.00 88.62 230 ASN A C 1
ATOM 1861 O O . ASN A 1 230 ? 20.982 -12.360 18.839 1.00 88.62 230 ASN A O 1
ATOM 1865 N N . SER A 1 231 ? 20.465 -10.257 18.199 1.00 88.75 231 SER A N 1
ATOM 1866 C CA . SER A 1 231 ? 19.224 -10.567 17.480 1.00 88.75 231 SER A CA 1
ATOM 1867 C C . SER A 1 231 ? 19.461 -10.947 16.018 1.00 88.75 231 SER A C 1
ATOM 1869 O O . SER A 1 231 ? 18.693 -11.722 15.446 1.00 88.75 231 SER A O 1
ATOM 1871 N N . VAL A 1 232 ? 20.517 -10.394 15.415 1.00 89.38 232 VAL A N 1
ATOM 1872 C CA . VAL A 1 232 ? 20.794 -10.480 13.979 1.00 89.38 232 VAL A CA 1
ATOM 1873 C C . VAL A 1 232 ? 21.917 -11.475 13.677 1.00 89.38 232 VAL A C 1
ATOM 1875 O O . VAL A 1 232 ? 23.009 -11.393 14.241 1.00 89.38 232 VAL A O 1
ATOM 1878 N N . ASP A 1 233 ? 21.671 -12.381 12.732 1.00 86.19 233 ASP A N 1
ATOM 1879 C CA . ASP A 1 233 ? 22.693 -13.236 12.136 1.00 86.19 233 ASP A CA 1
ATOM 1880 C C . ASP A 1 233 ? 23.441 -12.483 11.031 1.00 86.19 233 ASP A C 1
ATOM 1882 O O . ASP A 1 233 ? 22.950 -12.310 9.915 1.00 86.19 233 ASP A O 1
ATOM 1886 N N . PHE A 1 234 ? 24.655 -12.043 11.358 1.00 81.62 234 PHE A N 1
ATOM 1887 C CA . PHE A 1 234 ? 25.580 -11.399 10.422 1.00 81.62 234 PHE A CA 1
ATOM 1888 C C . PHE A 1 234 ? 26.507 -12.382 9.700 1.00 81.62 234 PHE A C 1
ATOM 1890 O O . PHE A 1 234 ? 27.288 -11.961 8.844 1.00 81.62 234 PHE A O 1
ATOM 1897 N N . GLU A 1 235 ? 26.525 -13.658 10.092 1.00 68.94 235 GLU A N 1
ATOM 1898 C CA . GLU A 1 235 ? 27.561 -14.596 9.661 1.00 68.94 235 GLU A CA 1
ATOM 1899 C C . GLU A 1 235 ? 27.044 -15.763 8.813 1.00 68.94 235 GLU A C 1
ATOM 1901 O O . GLU A 1 235 ? 27.885 -16.450 8.221 1.00 68.94 235 GLU A O 1
ATOM 1906 N N . GLN A 1 236 ? 25.721 -15.938 8.675 1.00 59.75 236 GLN A N 1
ATOM 1907 C CA . GLN A 1 236 ? 25.096 -17.068 7.965 1.00 59.75 236 GLN A CA 1
ATOM 1908 C C . GLN A 1 236 ? 25.683 -18.408 8.439 1.00 59.75 236 GLN A C 1
ATOM 1910 O O . GLN A 1 236 ? 25.955 -19.308 7.642 1.00 59.75 236 GLN A O 1
ATOM 1915 N N . GLN A 1 237 ? 26.014 -18.508 9.730 1.00 52.22 237 GLN A N 1
ATOM 1916 C CA . GLN A 1 237 ? 26.640 -19.710 10.265 1.00 52.22 237 GLN A CA 1
ATOM 1917 C C . GLN A 1 237 ? 25.564 -20.744 10.585 1.00 52.22 237 GLN A C 1
ATOM 1919 O O . GLN A 1 237 ? 24.615 -20.472 11.310 1.00 52.22 237 GLN A O 1
ATOM 1924 N N . THR A 1 238 ? 25.773 -21.965 10.100 1.00 48.25 238 THR A N 1
ATOM 1925 C CA . THR A 1 238 ? 24.986 -23.190 10.330 1.00 48.25 238 THR A CA 1
ATOM 1926 C C . THR A 1 238 ? 25.027 -23.699 11.780 1.00 48.25 238 THR A C 1
ATOM 1928 O O . THR A 1 238 ? 24.946 -24.901 12.027 1.00 48.25 238 THR A O 1
ATOM 1931 N N . THR A 1 239 ? 25.189 -22.819 12.767 1.00 48.78 239 THR A N 1
ATOM 1932 C CA . THR A 1 239 ? 25.138 -23.188 14.183 1.00 48.78 239 THR A CA 1
ATOM 1933 C C . THR A 1 239 ? 23.735 -22.951 14.731 1.00 48.78 239 THR A C 1
ATOM 1935 O O . THR A 1 239 ? 23.035 -22.044 14.300 1.00 48.78 239 THR A O 1
ATOM 1938 N N . MET A 1 240 ? 23.312 -23.795 15.678 1.00 54.44 240 MET A N 1
ATOM 1939 C CA . MET A 1 240 ? 21.967 -23.913 16.278 1.00 54.44 240 MET A CA 1
ATOM 1940 C C . MET A 1 240 ? 21.400 -22.644 16.968 1.00 54.44 240 MET A C 1
ATOM 1942 O O . MET A 1 240 ? 20.516 -22.733 17.822 1.00 54.44 240 MET A O 1
ATOM 1946 N N . LYS A 1 241 ? 21.890 -21.444 16.652 1.00 59.22 241 LYS A N 1
ATOM 1947 C CA . LYS A 1 241 ? 21.425 -20.183 17.220 1.00 59.22 241 LYS A CA 1
ATOM 1948 C C . LYS A 1 241 ? 20.274 -19.646 16.367 1.00 59.22 241 LYS A C 1
ATOM 1950 O O . LYS A 1 241 ? 20.478 -19.187 15.251 1.00 59.22 241 LYS A O 1
ATOM 1955 N N . LYS A 1 242 ? 19.048 -19.695 16.900 1.00 71.69 242 LYS A N 1
ATOM 1956 C CA . LYS A 1 242 ? 17.893 -19.006 16.301 1.00 71.69 242 LYS A CA 1
ATOM 1957 C C . LYS A 1 242 ? 18.193 -17.499 16.299 1.00 71.69 242 LYS A C 1
ATOM 1959 O O . LYS A 1 242 ? 18.184 -16.892 17.366 1.00 71.69 242 LYS A O 1
ATOM 1964 N N . ALA A 1 243 ? 18.501 -16.940 15.133 1.00 82.75 243 ALA A N 1
ATOM 1965 C CA . ALA A 1 243 ? 18.820 -15.532 14.901 1.00 82.75 243 ALA A CA 1
ATOM 1966 C C . ALA A 1 243 ? 18.118 -15.048 13.618 1.00 82.75 243 ALA A C 1
ATOM 1968 O O . ALA A 1 243 ? 17.788 -15.857 12.750 1.00 82.75 243 ALA A O 1
ATOM 1969 N N . ILE A 1 244 ? 17.843 -13.747 13.509 1.00 88.38 244 ILE A N 1
ATOM 1970 C CA . ILE A 1 244 ? 17.165 -13.162 12.343 1.00 88.38 244 ILE A CA 1
ATOM 1971 C C . ILE A 1 244 ? 18.216 -12.820 11.273 1.00 88.38 244 ILE A C 1
ATOM 1973 O O . ILE A 1 244 ? 19.161 -12.106 11.601 1.00 88.38 244 ILE A O 1
ATOM 1977 N N . PRO A 1 245 ? 18.073 -13.244 10.004 1.00 89.50 245 PRO A N 1
ATOM 1978 C CA . PRO A 1 245 ? 19.028 -12.890 8.951 1.00 89.50 245 PRO A CA 1
ATOM 1979 C C . PRO A 1 245 ? 19.220 -11.373 8.811 1.00 89.50 245 PRO A C 1
ATOM 1981 O O . PRO A 1 245 ? 18.238 -10.623 8.793 1.00 89.50 245 PRO A O 1
ATOM 1984 N N . ALA A 1 246 ? 20.471 -10.917 8.680 1.00 86.88 246 ALA A N 1
ATOM 1985 C CA . ALA A 1 246 ? 20.800 -9.493 8.566 1.00 86.88 246 ALA A CA 1
ATOM 1986 C C . ALA A 1 246 ? 20.094 -8.806 7.395 1.00 86.88 246 ALA A C 1
ATOM 1988 O O . ALA A 1 246 ? 19.598 -7.688 7.546 1.00 86.88 246 ALA A O 1
ATOM 1989 N N . GLU A 1 247 ? 19.990 -9.484 6.253 1.00 83.31 247 GLU A N 1
ATOM 1990 C CA . GLU A 1 247 ? 19.306 -8.971 5.069 1.00 83.31 247 GLU A CA 1
ATOM 1991 C C . GLU A 1 247 ? 17.805 -8.792 5.325 1.00 83.31 247 GLU A C 1
ATOM 1993 O O . GLU A 1 247 ? 17.237 -7.757 4.975 1.00 83.31 247 GLU A O 1
ATOM 1998 N N . ALA A 1 248 ? 17.169 -9.759 5.995 1.00 82.94 248 ALA A N 1
ATOM 1999 C CA . ALA A 1 248 ? 15.750 -9.694 6.335 1.00 82.94 248 ALA A CA 1
ATOM 2000 C C . ALA A 1 248 ? 15.460 -8.582 7.356 1.00 82.94 248 ALA A C 1
ATOM 2002 O O . ALA A 1 248 ? 14.491 -7.841 7.197 1.00 82.94 248 ALA A O 1
ATOM 2003 N N . PHE A 1 249 ? 16.323 -8.426 8.366 1.00 90.56 249 PHE A N 1
ATOM 2004 C CA . PHE A 1 249 ? 16.199 -7.370 9.372 1.00 90.56 249 PHE A CA 1
ATOM 2005 C C . PHE A 1 249 ? 16.375 -5.980 8.750 1.00 90.56 249 PHE A C 1
ATOM 2007 O O . PHE A 1 249 ? 15.547 -5.093 8.958 1.00 90.56 249 PHE A O 1
ATOM 2014 N N . ALA A 1 250 ? 17.422 -5.786 7.941 1.00 84.81 250 ALA A N 1
ATOM 2015 C CA . ALA A 1 250 ? 17.664 -4.520 7.256 1.00 84.81 250 ALA A CA 1
ATOM 2016 C C . ALA A 1 250 ? 16.521 -4.164 6.294 1.00 84.81 250 ALA A C 1
ATOM 2018 O O . ALA A 1 250 ? 16.108 -3.005 6.225 1.00 84.81 250 ALA A O 1
ATOM 2019 N N . LEU A 1 251 ? 15.976 -5.154 5.581 1.00 79.50 251 LEU A N 1
ATOM 2020 C CA . LEU A 1 251 ? 14.833 -4.964 4.693 1.00 79.50 251 LEU A CA 1
ATOM 2021 C C . LEU A 1 251 ? 13.572 -4.541 5.456 1.00 79.50 251 LEU A C 1
ATOM 2023 O O . LEU A 1 251 ? 12.870 -3.641 4.993 1.00 79.50 251 LEU A O 1
ATOM 2027 N N . ALA A 1 252 ? 13.303 -5.139 6.619 1.00 82.81 252 ALA A N 1
ATOM 2028 C CA . ALA A 1 252 ? 12.172 -4.763 7.463 1.00 82.81 252 ALA A CA 1
ATOM 2029 C C . ALA A 1 252 ? 12.283 -3.306 7.940 1.00 82.81 252 ALA A C 1
ATOM 2031 O O . ALA A 1 252 ? 11.327 -2.547 7.788 1.00 82.81 252 ALA A O 1
ATOM 2032 N N . LEU A 1 253 ? 13.465 -2.879 8.405 1.00 87.25 253 LEU A N 1
ATOM 2033 C CA . LEU A 1 253 ? 13.719 -1.479 8.773 1.00 87.25 253 LEU A CA 1
ATOM 2034 C C . LEU A 1 253 ? 13.549 -0.533 7.580 1.00 87.25 253 LEU A C 1
ATOM 2036 O O . LEU A 1 253 ? 12.890 0.496 7.698 1.00 87.25 253 LEU A O 1
ATOM 2040 N N . LYS A 1 254 ? 14.087 -0.892 6.407 1.00 79.25 254 LYS A N 1
ATOM 2041 C CA . LYS A 1 254 ? 13.941 -0.093 5.180 1.00 79.25 254 LYS A CA 1
ATOM 2042 C C . LYS A 1 254 ? 12.474 0.072 4.782 1.00 79.25 254 LYS A C 1
ATOM 2044 O O . LYS A 1 254 ? 12.049 1.173 4.442 1.00 79.25 254 LYS A O 1
ATOM 2049 N N . ARG A 1 255 ? 11.691 -1.008 4.835 1.00 76.94 255 ARG A N 1
ATOM 2050 C CA . ARG A 1 255 ? 10.251 -0.979 4.542 1.00 76.94 255 ARG A CA 1
ATOM 2051 C C . ARG A 1 255 ? 9.477 -0.179 5.581 1.00 76.94 255 ARG A C 1
ATOM 2053 O O . ARG A 1 255 ? 8.569 0.542 5.194 1.00 76.94 255 ARG A O 1
ATOM 2060 N N . PHE A 1 256 ? 9.840 -0.267 6.857 1.00 82.00 256 PHE A N 1
ATOM 2061 C CA . PHE A 1 256 ? 9.244 0.550 7.911 1.00 82.00 256 PHE A CA 1
ATOM 2062 C C . PHE A 1 256 ? 9.509 2.042 7.682 1.00 82.00 256 PHE A C 1
ATOM 2064 O O . PHE A 1 256 ? 8.565 2.827 7.669 1.00 82.00 256 PHE A O 1
ATOM 2071 N N . MET A 1 257 ? 10.751 2.424 7.368 1.00 81.06 257 MET A N 1
ATOM 2072 C CA . MET A 1 257 ? 11.070 3.808 7.001 1.00 81.06 257 MET A CA 1
ATOM 2073 C C . MET A 1 257 ? 10.251 4.286 5.795 1.00 81.06 257 MET A C 1
ATOM 2075 O O . MET A 1 257 ? 9.697 5.376 5.825 1.00 81.06 257 MET A O 1
ATOM 2079 N N . LEU A 1 258 ? 10.125 3.461 4.752 1.00 66.62 258 LEU A N 1
ATOM 2080 C CA . LEU A 1 258 ? 9.439 3.853 3.518 1.00 66.62 258 LEU A CA 1
ATOM 2081 C C . LEU A 1 258 ? 7.906 3.865 3.622 1.00 66.62 258 LEU A C 1
ATOM 2083 O O . LEU A 1 258 ? 7.262 4.631 2.919 1.00 66.62 258 LEU A O 1
ATOM 2087 N N . ARG A 1 259 ? 7.317 2.962 4.411 1.00 71.81 259 ARG A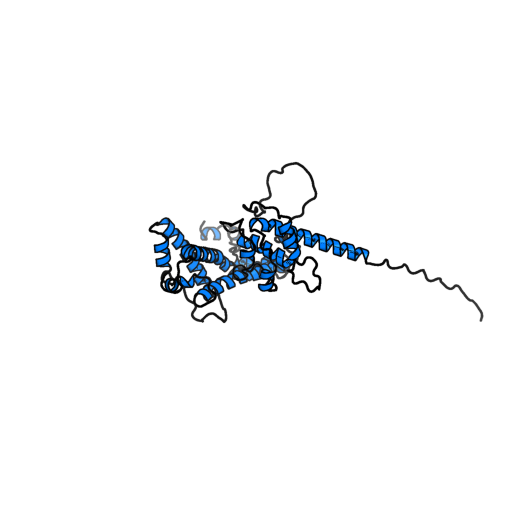 N 1
ATOM 2088 C CA . ARG A 1 259 ? 5.860 2.743 4.450 1.00 71.81 259 ARG A CA 1
ATOM 2089 C C . ARG A 1 259 ? 5.189 3.373 5.666 1.00 71.81 259 ARG A C 1
ATOM 2091 O O . ARG A 1 259 ? 3.993 3.631 5.608 1.00 71.81 259 ARG A O 1
ATOM 2098 N N . TYR A 1 260 ? 5.924 3.547 6.765 1.00 71.19 260 TYR A N 1
ATOM 2099 C CA . TYR A 1 260 ? 5.374 4.030 8.030 1.00 71.19 260 TYR A CA 1
ATOM 2100 C C . TYR A 1 260 ? 5.850 5.444 8.353 1.00 71.19 260 TYR A C 1
ATOM 2102 O O . TYR A 1 260 ? 5.012 6.304 8.594 1.00 71.19 260 TYR A O 1
ATOM 2110 N N . LEU A 1 261 ? 7.159 5.718 8.278 1.00 68.12 261 LEU A N 1
ATOM 2111 C CA . LEU A 1 261 ? 7.718 7.032 8.647 1.00 68.12 261 LEU A CA 1
ATOM 2112 C C . LEU A 1 261 ? 7.369 8.159 7.664 1.00 68.12 261 LEU A C 1
ATOM 2114 O O . LEU A 1 261 ? 7.560 9.326 7.977 1.00 68.12 261 LEU A O 1
ATOM 2118 N N . THR A 1 262 ? 6.829 7.827 6.492 1.00 59.62 262 THR A N 1
ATOM 2119 C CA . THR A 1 262 ? 6.336 8.798 5.505 1.00 59.62 262 THR A CA 1
ATOM 2120 C C . THR A 1 262 ? 4.931 9.327 5.817 1.00 59.62 262 THR A C 1
ATOM 2122 O O . THR A 1 262 ? 4.403 10.122 5.043 1.00 59.62 262 THR A O 1
ATOM 2125 N N . LEU A 1 263 ? 4.290 8.860 6.895 1.00 55.66 263 LEU A N 1
ATOM 2126 C CA . LEU A 1 263 ? 2.960 9.305 7.324 1.00 55.66 263 LEU A CA 1
ATOM 2127 C C . LEU A 1 263 ? 3.058 10.503 8.284 1.00 55.66 263 LEU A C 1
ATOM 2129 O O . LEU A 1 263 ? 4.007 10.609 9.061 1.00 55.66 263 LEU A O 1
ATOM 2133 N N . GLU A 1 264 ? 2.059 11.386 8.271 1.00 40.09 264 GLU A N 1
ATOM 2134 C CA . GLU A 1 264 ? 1.956 12.483 9.241 1.00 40.09 264 GLU A CA 1
ATOM 2135 C C . GLU A 1 264 ? 1.668 11.919 10.649 1.00 40.09 264 GLU A C 1
ATOM 2137 O O . GLU A 1 264 ? 0.811 11.047 10.798 1.00 40.09 264 GLU A O 1
ATOM 2142 N N . ASN A 1 265 ? 2.356 12.448 11.676 1.00 52.50 265 ASN A N 1
ATOM 2143 C CA . ASN A 1 265 ? 2.191 12.139 13.112 1.00 52.50 265 ASN A CA 1
ATOM 2144 C C . ASN A 1 265 ? 2.951 10.898 13.654 1.00 52.50 265 ASN A C 1
ATOM 2146 O O . ASN A 1 265 ? 2.359 9.965 14.205 1.00 52.50 265 ASN A O 1
ATOM 2150 N N . GLN A 1 266 ? 4.285 10.896 13.531 1.00 63.72 266 GLN A N 1
ATOM 2151 C CA . GLN A 1 266 ? 5.149 9.823 14.042 1.00 63.72 266 GLN A CA 1
ATOM 2152 C C . GLN A 1 266 ? 5.360 9.913 15.556 1.00 63.72 266 GLN A C 1
ATOM 2154 O O . GLN A 1 266 ? 5.753 10.943 16.098 1.00 63.72 266 GLN A O 1
ATOM 2159 N N . LYS A 1 267 ? 5.160 8.793 16.253 1.00 76.12 267 LYS A N 1
ATOM 2160 C CA . LYS A 1 267 ? 5.424 8.683 17.690 1.00 76.12 267 LYS A CA 1
ATOM 2161 C C . LYS A 1 267 ? 6.854 8.205 17.938 1.00 76.12 267 LYS A C 1
ATOM 2163 O O . LYS A 1 267 ? 7.096 7.041 18.240 1.00 76.12 267 LYS A O 1
ATOM 2168 N N . GLU A 1 268 ? 7.806 9.119 17.804 1.00 78.38 268 GLU A N 1
ATOM 2169 C CA . GLU A 1 268 ? 9.253 8.837 17.772 1.00 78.38 268 GLU A CA 1
ATOM 2170 C C . GLU A 1 268 ? 9.783 8.052 18.985 1.00 78.38 268 GLU A C 1
ATOM 2172 O O . GLU A 1 268 ? 10.702 7.241 18.860 1.00 78.38 268 GLU A O 1
ATOM 2177 N N . LYS A 1 269 ? 9.166 8.266 20.153 1.00 83.00 269 LYS A N 1
ATOM 2178 C CA . LYS A 1 269 ? 9.540 7.648 21.435 1.00 83.00 269 LYS A CA 1
ATOM 2179 C C . LYS A 1 269 ? 8.881 6.295 21.692 1.00 83.00 269 LYS A C 1
ATOM 2181 O O . LYS A 1 269 ? 9.112 5.700 22.742 1.00 83.00 269 LYS A O 1
ATOM 2186 N N . GLU A 1 270 ? 8.033 5.811 20.788 1.00 85.25 270 GLU A N 1
ATOM 2187 C CA . GLU A 1 270 ? 7.441 4.489 20.951 1.00 85.25 270 GLU A CA 1
ATOM 2188 C C . GLU A 1 270 ? 8.436 3.377 20.575 1.00 85.25 270 GLU A C 1
ATOM 2190 O O . GLU A 1 270 ? 9.266 3.554 19.677 1.00 85.25 270 GLU A O 1
ATOM 2195 N N . PRO A 1 271 ? 8.362 2.206 21.235 1.00 89.25 271 PRO A N 1
ATOM 2196 C CA . PRO A 1 271 ? 9.187 1.064 20.872 1.00 89.25 271 PRO A CA 1
ATOM 2197 C C . PRO A 1 271 ? 8.890 0.563 19.455 1.00 89.25 271 PRO A C 1
ATOM 2199 O O . PRO A 1 271 ? 7.768 0.171 19.130 1.00 89.25 271 PRO A O 1
ATOM 2202 N N . LEU A 1 272 ? 9.938 0.463 18.640 1.00 88.81 272 LEU A N 1
ATOM 2203 C CA . LEU A 1 272 ? 9.894 -0.024 17.261 1.00 88.81 272 LEU A CA 1
ATOM 2204 C C . LEU A 1 272 ? 9.334 -1.457 17.160 1.00 88.81 272 LEU A C 1
ATOM 2206 O O . LEU A 1 272 ? 8.713 -1.830 16.164 1.00 88.81 272 LEU A O 1
ATOM 2210 N N . TYR A 1 273 ? 9.513 -2.250 18.220 1.00 89.00 273 TYR A N 1
ATOM 2211 C CA . TYR A 1 273 ? 8.974 -3.605 18.352 1.00 89.00 273 TYR A CA 1
ATOM 2212 C C . TYR A 1 273 ? 7.460 -3.682 18.112 1.00 89.00 273 TYR A C 1
ATOM 2214 O O . TYR A 1 273 ? 7.003 -4.625 17.471 1.00 89.00 273 TYR A O 1
ATOM 2222 N N . HIS A 1 274 ? 6.681 -2.702 18.586 1.00 84.38 274 HIS A N 1
ATOM 2223 C CA . HIS A 1 274 ? 5.222 -2.722 18.428 1.00 84.38 274 HIS A CA 1
ATOM 2224 C C . HIS A 1 274 ? 4.795 -2.670 16.962 1.00 84.38 274 HIS A C 1
ATOM 2226 O O . HIS A 1 274 ? 3.802 -3.283 16.591 1.00 84.38 274 HIS A O 1
ATOM 2232 N N . TYR A 1 275 ? 5.586 -2.004 16.125 1.00 83.44 275 TYR A N 1
ATOM 2233 C CA . TYR A 1 275 ? 5.296 -1.838 14.707 1.00 83.44 275 TYR A CA 1
ATOM 2234 C C . TYR A 1 275 ? 5.781 -3.006 13.859 1.00 83.44 275 TYR A C 1
ATOM 2236 O O . TYR A 1 275 ? 5.100 -3.441 12.935 1.00 83.44 275 TYR A O 1
ATOM 2244 N N . LEU A 1 276 ? 6.974 -3.518 14.159 1.00 83.50 276 LEU A N 1
ATOM 2245 C CA . LEU A 1 276 ? 7.592 -4.581 13.368 1.00 83.50 276 LEU A CA 1
ATOM 2246 C C . LEU A 1 276 ? 7.103 -5.980 13.744 1.00 83.50 276 LEU A C 1
ATOM 2248 O O . LEU A 1 276 ? 7.403 -6.927 13.022 1.00 83.50 276 LEU A O 1
ATOM 2252 N N . ARG A 1 277 ? 6.362 -6.123 14.844 1.00 76.94 277 ARG A N 1
ATOM 2253 C CA . ARG A 1 277 ? 5.733 -7.383 15.245 1.00 76.94 277 ARG A CA 1
ATOM 2254 C C . ARG A 1 277 ? 4.549 -7.761 14.353 1.00 76.94 277 ARG A C 1
ATOM 2256 O O . ARG A 1 277 ? 4.445 -8.915 13.944 1.00 76.94 277 ARG A O 1
ATOM 2263 N N . ASP A 1 278 ? 3.686 -6.797 14.042 1.00 64.88 278 ASP A N 1
ATOM 2264 C CA . ASP A 1 278 ? 2.431 -7.052 13.335 1.00 64.88 278 ASP A CA 1
ATOM 2265 C C . ASP A 1 278 ? 2.666 -7.189 11.828 1.00 64.88 278 ASP A C 1
ATOM 2267 O O . ASP A 1 278 ? 2.570 -6.239 11.046 1.00 64.88 278 ASP A O 1
ATOM 2271 N N . ASN A 1 279 ? 2.951 -8.416 11.391 1.00 55.53 279 ASN A N 1
ATOM 2272 C CA . ASN A 1 279 ? 3.146 -8.711 9.972 1.00 55.53 279 ASN A CA 1
ATOM 2273 C C . ASN A 1 279 ? 1.854 -8.535 9.143 1.00 55.53 279 ASN A C 1
ATOM 2275 O O . ASN A 1 279 ? 1.913 -8.430 7.922 1.00 55.53 279 ASN A O 1
ATOM 227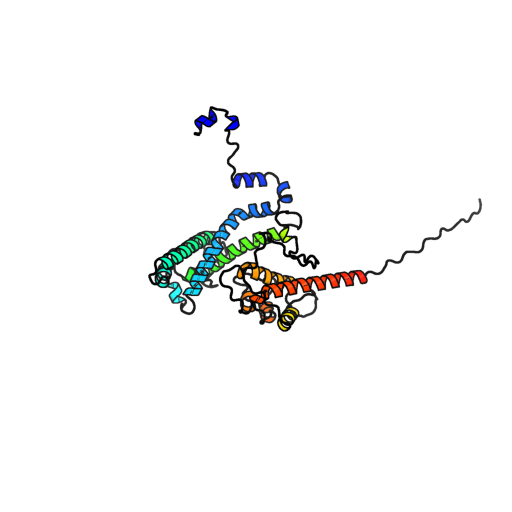9 N N . ASN A 1 280 ? 0.692 -8.448 9.799 1.00 47.94 280 ASN A N 1
ATOM 2280 C CA . ASN A 1 280 ? -0.620 -8.514 9.154 1.00 47.94 280 ASN A CA 1
ATOM 2281 C C . ASN A 1 280 ? -1.078 -7.217 8.468 1.00 47.94 280 ASN A C 1
ATOM 2283 O O . ASN A 1 280 ? -1.956 -7.286 7.610 1.00 47.94 280 ASN A O 1
ATOM 2287 N N . THR A 1 281 ? -0.495 -6.058 8.793 1.00 51.28 281 THR A N 1
ATOM 2288 C CA . THR A 1 281 ? -1.001 -4.765 8.284 1.00 51.28 281 THR A CA 1
ATOM 2289 C C . THR A 1 281 ? -0.103 -4.158 7.206 1.00 51.28 281 THR A C 1
ATOM 2291 O O . THR A 1 281 ? -0.606 -3.599 6.235 1.00 51.28 281 THR A O 1
ATOM 2294 N N . LEU A 1 282 ? 1.227 -4.280 7.333 1.00 58.94 282 LEU A N 1
ATOM 2295 C CA . LEU A 1 282 ? 2.185 -3.590 6.449 1.00 58.94 282 LEU A CA 1
ATOM 2296 C C . LEU A 1 282 ? 3.285 -4.490 5.858 1.00 58.94 282 LEU A C 1
ATOM 2298 O O . LEU A 1 282 ? 4.115 -3.998 5.084 1.00 58.94 282 LEU A O 1
ATOM 2302 N N . ASN A 1 283 ? 3.272 -5.799 6.157 1.00 69.06 283 ASN A N 1
ATOM 2303 C CA . ASN A 1 283 ? 4.174 -6.814 5.589 1.00 69.06 283 ASN A CA 1
ATOM 2304 C C . ASN A 1 283 ? 5.644 -6.352 5.532 1.00 69.06 283 ASN A C 1
ATOM 2306 O O . ASN A 1 283 ? 6.271 -6.312 4.463 1.00 69.06 283 ASN A O 1
ATOM 2310 N N . PHE A 1 284 ? 6.188 -5.916 6.672 1.00 77.44 284 PHE A N 1
ATOM 2311 C CA . PHE A 1 284 ? 7.567 -5.429 6.738 1.00 77.44 284 PHE A CA 1
ATOM 2312 C C . PHE A 1 284 ? 8.571 -6.560 6.513 1.00 77.44 284 PHE A C 1
ATOM 2314 O O . PHE A 1 284 ? 9.560 -6.379 5.800 1.00 77.44 284 PHE A O 1
ATOM 2321 N N . TRP A 1 285 ? 8.287 -7.748 7.039 1.00 81.56 285 TRP A N 1
ATOM 2322 C CA . TRP A 1 285 ? 9.183 -8.895 6.964 1.00 81.56 285 TRP A CA 1
ATOM 2323 C C . TRP A 1 285 ? 8.953 -9.738 5.703 1.00 81.56 285 TRP A C 1
ATOM 2325 O O . TRP A 1 285 ? 7.849 -9.763 5.157 1.00 81.56 285 TRP A O 1
ATOM 2335 N N . PRO A 1 286 ? 9.981 -10.444 5.204 1.00 75.94 286 PRO A N 1
ATOM 2336 C CA . PRO A 1 286 ? 9.782 -11.535 4.253 1.00 75.94 286 PRO A CA 1
ATOM 2337 C C . PRO A 1 286 ? 8.897 -12.637 4.853 1.00 75.94 286 PRO A C 1
ATOM 2339 O O . PRO A 1 286 ? 9.015 -12.942 6.038 1.00 75.94 286 PRO A O 1
ATOM 2342 N N . SER A 1 287 ? 8.081 -13.300 4.027 1.00 74.50 287 SER A N 1
ATOM 2343 C CA . SER A 1 287 ? 7.239 -14.438 4.448 1.00 74.50 287 SER A CA 1
ATOM 2344 C C . SER A 1 287 ? 8.040 -15.629 4.986 1.00 74.50 287 SER A C 1
ATOM 2346 O O . SER A 1 287 ? 7.498 -16.484 5.678 1.00 74.50 287 SER A O 1
ATOM 2348 N N . THR A 1 288 ? 9.342 -15.676 4.696 1.00 76.00 288 THR A N 1
ATOM 2349 C CA . THR A 1 288 ? 10.274 -16.694 5.188 1.00 76.00 288 THR A CA 1
ATOM 2350 C C . THR A 1 288 ? 10.649 -16.518 6.662 1.00 76.00 288 THR A C 1
ATOM 2352 O O . THR A 1 288 ? 11.300 -17.399 7.217 1.00 76.00 288 THR A O 1
ATOM 2355 N N . ILE A 1 289 ? 10.294 -15.393 7.297 1.00 79.50 289 ILE A N 1
ATOM 2356 C CA . ILE A 1 289 ? 10.597 -15.110 8.705 1.00 79.50 289 ILE A CA 1
ATOM 2357 C C . ILE A 1 289 ? 9.346 -15.367 9.563 1.00 79.50 289 ILE A C 1
ATOM 2359 O O . ILE A 1 289 ? 8.371 -14.626 9.439 1.00 79.50 289 ILE A O 1
ATOM 2363 N N . PRO A 1 290 ? 9.355 -16.377 10.456 1.00 82.31 290 PRO A N 1
ATOM 2364 C CA . PRO A 1 290 ? 8.218 -16.660 11.329 1.00 82.31 290 PRO A CA 1
ATOM 2365 C C . PRO A 1 290 ? 7.992 -15.550 12.360 1.00 82.31 290 PRO A C 1
ATOM 2367 O O . PRO A 1 290 ? 8.944 -15.058 12.970 1.00 82.31 290 PRO A O 1
ATOM 2370 N N . GLU A 1 291 ? 6.731 -15.224 12.639 1.00 82.12 291 GLU A N 1
ATOM 2371 C CA . GLU A 1 291 ? 6.366 -14.212 13.641 1.00 82.12 291 GLU A CA 1
ATOM 2372 C C . GLU A 1 291 ? 6.894 -14.560 15.044 1.00 82.12 291 GLU A C 1
ATOM 2374 O O . GLU A 1 291 ? 7.394 -13.704 15.770 1.00 82.12 291 GLU A O 1
ATOM 2379 N N . GLU A 1 292 ? 6.888 -15.845 15.406 1.00 84.94 292 GLU A N 1
ATOM 2380 C CA . GLU A 1 292 ? 7.454 -16.342 16.666 1.00 84.94 292 GLU A CA 1
ATOM 2381 C C . GLU A 1 292 ? 8.941 -15.994 16.828 1.00 84.94 292 GLU A C 1
ATOM 2383 O O . GLU A 1 292 ? 9.407 -15.709 17.935 1.00 84.94 292 GLU A O 1
ATOM 2388 N N . LEU A 1 293 ? 9.693 -15.998 15.721 1.00 86.38 293 LEU A N 1
ATOM 2389 C CA . LEU A 1 293 ? 11.111 -15.655 15.713 1.00 86.38 293 LEU A CA 1
ATOM 2390 C C . LEU A 1 293 ? 11.303 -14.162 16.003 1.00 86.38 293 LEU A C 1
ATOM 2392 O O . LEU A 1 293 ? 12.158 -13.801 16.810 1.00 86.38 293 LEU A O 1
ATOM 2396 N N . ILE A 1 294 ? 10.467 -13.313 15.400 1.00 87.75 294 ILE A N 1
ATOM 2397 C CA . ILE A 1 294 ? 10.456 -11.860 15.616 1.00 87.75 294 ILE A CA 1
ATOM 2398 C C . ILE A 1 294 ? 10.083 -11.557 17.073 1.00 87.75 294 ILE A C 1
ATOM 2400 O O . ILE A 1 294 ? 10.811 -10.841 17.757 1.00 87.75 294 ILE A O 1
ATOM 2404 N N . ASN A 1 295 ? 9.020 -12.184 17.583 1.00 86.25 295 ASN A N 1
ATOM 2405 C CA . ASN A 1 295 ? 8.532 -12.024 18.958 1.00 86.25 295 ASN A CA 1
ATOM 2406 C C . ASN A 1 295 ? 9.595 -12.355 20.009 1.00 86.25 295 ASN A C 1
ATOM 2408 O O . ASN A 1 295 ? 9.669 -11.717 21.062 1.00 86.25 295 ASN A O 1
ATOM 2412 N N . LYS A 1 296 ? 10.419 -13.367 19.727 1.00 88.62 296 LYS A N 1
ATOM 2413 C CA . LYS A 1 296 ? 11.462 -13.821 20.642 1.00 88.62 296 LYS A CA 1
ATOM 2414 C C . LYS A 1 296 ? 12.732 -12.976 20.570 1.00 88.62 296 LYS A C 1
ATOM 2416 O O . LYS A 1 296 ? 13.389 -12.808 21.595 1.00 88.62 296 LYS A O 1
ATOM 2421 N N . LEU A 1 297 ? 13.111 -12.523 19.377 1.00 90.38 297 LEU A N 1
ATOM 2422 C CA . LEU A 1 297 ? 14.456 -12.006 19.129 1.00 90.38 297 LEU A CA 1
ATOM 2423 C C . LEU A 1 297 ? 14.514 -10.511 18.855 1.00 90.38 297 LEU A C 1
ATOM 2425 O O . LEU A 1 297 ? 15.582 -9.943 19.016 1.00 90.38 297 LEU A O 1
ATOM 2429 N N . PHE A 1 298 ? 13.433 -9.857 18.435 1.00 91.81 298 PHE A N 1
ATOM 2430 C CA . PHE A 1 298 ? 13.521 -8.449 18.064 1.00 91.81 298 PHE A CA 1
ATOM 2431 C C . PHE A 1 298 ? 13.843 -7.558 19.288 1.00 91.81 298 PHE A C 1
ATOM 2433 O O . PHE A 1 298 ? 13.196 -7.700 20.332 1.00 91.81 298 PHE A O 1
ATOM 2440 N N . PRO A 1 299 ? 14.812 -6.622 19.194 1.00 92.44 299 PRO A N 1
ATOM 2441 C CA . PRO A 1 299 ? 15.174 -5.739 20.301 1.00 92.44 299 PRO A CA 1
ATOM 2442 C C . PRO A 1 299 ? 14.000 -4.875 20.781 1.00 92.44 299 PRO A C 1
ATOM 2444 O O . PRO A 1 299 ? 13.470 -4.050 20.039 1.00 92.44 299 PRO A O 1
ATOM 2447 N N . LYS A 1 300 ? 13.621 -5.021 22.054 1.00 91.44 300 LYS A N 1
ATOM 2448 C CA . LYS A 1 300 ? 12.509 -4.263 22.661 1.00 91.44 300 LYS A CA 1
ATOM 2449 C C . LYS A 1 300 ? 12.879 -2.832 23.058 1.00 91.44 300 LYS A C 1
ATOM 2451 O O . LYS A 1 300 ? 11.993 -2.032 23.321 1.00 91.44 300 LYS A O 1
ATOM 2456 N N . ASN A 1 301 ? 14.174 -2.530 23.128 1.00 91.81 301 ASN A N 1
ATOM 2457 C CA . ASN A 1 301 ? 14.705 -1.233 23.540 1.00 91.81 301 ASN A CA 1
ATOM 2458 C C . ASN A 1 301 ? 14.950 -0.265 22.373 1.00 91.81 301 ASN A C 1
ATOM 2460 O O . ASN A 1 301 ? 15.412 0.839 22.623 1.00 91.81 301 ASN A O 1
ATOM 2464 N N . LEU A 1 302 ? 14.685 -0.663 21.124 1.00 91.69 302 LEU A N 1
ATOM 2465 C CA . LEU A 1 302 ? 14.778 0.241 19.977 1.00 91.69 302 LEU A CA 1
ATOM 2466 C C . LEU A 1 302 ? 13.522 1.098 19.880 1.00 91.69 302 LEU A C 1
ATOM 2468 O O . LEU A 1 302 ? 12.415 0.560 19.912 1.00 91.69 302 LEU A O 1
ATOM 2472 N N . LEU A 1 303 ? 13.702 2.404 19.708 1.00 90.94 303 LEU A N 1
ATOM 2473 C CA . LEU A 1 303 ? 12.621 3.351 19.462 1.00 90.94 303 LEU A CA 1
ATOM 2474 C C . LEU A 1 303 ? 12.456 3.615 17.967 1.00 90.94 303 LEU A C 1
ATOM 2476 O O . LEU A 1 303 ? 13.352 3.333 17.164 1.00 90.94 303 LEU A O 1
ATOM 2480 N N . VAL A 1 304 ? 11.316 4.194 17.597 1.00 85.75 304 VAL A N 1
ATOM 2481 C CA . VAL A 1 304 ? 11.054 4.658 16.229 1.00 85.75 304 VAL A CA 1
ATOM 2482 C C . VAL A 1 304 ? 12.139 5.643 15.766 1.00 85.75 304 VAL A C 1
ATOM 2484 O O . VAL A 1 304 ? 12.645 5.495 14.651 1.00 85.75 304 VAL A O 1
ATOM 2487 N N . ALA A 1 305 ? 12.594 6.552 16.636 1.00 85.12 305 ALA A N 1
ATOM 2488 C CA . ALA A 1 305 ? 13.693 7.484 16.354 1.00 85.12 305 ALA A CA 1
ATOM 2489 C C . ALA A 1 305 ? 15.020 6.790 15.975 1.00 85.12 305 ALA A C 1
ATOM 2491 O O . ALA A 1 305 ? 15.779 7.287 15.144 1.00 85.12 305 ALA A O 1
ATOM 2492 N N . ASN A 1 306 ? 15.291 5.593 16.512 1.00 89.69 306 ASN A N 1
ATOM 2493 C CA . ASN A 1 306 ? 16.550 4.878 16.268 1.00 89.69 306 ASN A CA 1
ATOM 2494 C C . ASN A 1 306 ? 16.552 4.055 14.968 1.00 89.69 306 ASN A C 1
ATOM 2496 O O . ASN A 1 306 ? 17.542 3.382 14.669 1.00 89.69 306 ASN A O 1
ATOM 2500 N N . THR A 1 307 ? 15.456 4.053 14.203 1.00 87.19 307 THR A N 1
ATOM 2501 C CA . THR A 1 307 ? 15.274 3.166 13.040 1.00 87.19 307 THR A CA 1
ATOM 2502 C C . THR A 1 307 ? 16.394 3.324 12.008 1.00 87.19 307 THR A C 1
ATOM 2504 O O . THR A 1 307 ? 16.957 2.327 11.543 1.00 87.19 307 THR A O 1
ATOM 2507 N N . TYR A 1 308 ? 16.738 4.566 11.658 1.00 84.25 308 TYR A N 1
ATOM 2508 C CA . TYR A 1 308 ? 17.758 4.851 10.648 1.00 84.25 308 TYR A CA 1
ATOM 2509 C C . TYR A 1 308 ? 19.160 4.434 11.113 1.00 84.25 308 TYR A C 1
ATOM 2511 O O . TYR A 1 308 ? 19.898 3.772 10.377 1.00 84.25 308 TYR A O 1
ATOM 2519 N N . GLU A 1 309 ? 19.507 4.741 12.362 1.00 85.38 309 GLU A N 1
ATOM 2520 C CA . GLU A 1 309 ? 20.794 4.361 12.943 1.00 85.38 309 GLU A CA 1
ATOM 2521 C C . GLU A 1 309 ? 20.926 2.838 13.094 1.00 85.38 309 GLU A C 1
ATOM 2523 O O . GLU A 1 309 ? 21.975 2.267 12.780 1.00 85.38 309 GLU A O 1
ATOM 2528 N N . ALA A 1 310 ? 19.848 2.143 13.479 1.00 89.44 310 ALA A N 1
ATOM 2529 C CA . ALA A 1 310 ? 19.788 0.678 13.509 1.00 89.44 310 ALA A CA 1
ATOM 2530 C C . ALA A 1 310 ? 20.035 0.070 12.125 1.00 89.44 310 ALA A C 1
ATOM 2532 O O . ALA A 1 310 ? 20.851 -0.848 11.987 1.00 89.44 310 ALA A O 1
ATOM 2533 N N . TYR A 1 311 ? 19.389 0.611 11.091 1.00 87.88 311 TYR A N 1
ATOM 2534 C CA . TYR A 1 311 ? 19.587 0.179 9.710 1.00 87.88 311 TYR A CA 1
ATOM 2535 C C . TYR A 1 311 ? 21.043 0.371 9.265 1.00 87.88 311 TYR A C 1
ATOM 2537 O O . TYR A 1 311 ? 21.689 -0.574 8.801 1.00 87.88 311 TYR A O 1
ATOM 2545 N N . THR A 1 312 ? 21.595 1.566 9.475 1.00 83.12 312 THR A N 1
ATOM 2546 C CA . THR A 1 312 ? 22.973 1.906 9.097 1.00 83.12 312 THR A CA 1
ATOM 2547 C C . THR A 1 312 ? 23.990 1.019 9.814 1.00 83.12 312 THR A C 1
ATOM 2549 O O . THR A 1 312 ? 24.920 0.497 9.186 1.00 83.12 312 THR A O 1
ATOM 2552 N N . PHE A 1 313 ? 23.793 0.774 11.112 1.00 89.06 313 PHE A N 1
ATOM 2553 C CA . PHE A 1 313 ? 24.633 -0.120 11.903 1.00 89.06 313 PHE A CA 1
ATOM 2554 C C . PHE A 1 313 ? 24.654 -1.546 11.334 1.00 89.06 313 PHE A C 1
ATOM 2556 O O . PHE A 1 313 ? 25.734 -2.125 11.166 1.00 89.06 313 PHE A O 1
ATOM 2563 N N . ILE A 1 314 ? 23.487 -2.100 10.982 1.00 87.44 314 ILE A N 1
ATOM 2564 C CA . ILE A 1 314 ? 23.364 -3.454 10.420 1.00 87.44 314 ILE A CA 1
ATOM 2565 C C . ILE A 1 314 ? 24.068 -3.549 9.065 1.00 87.44 314 ILE A C 1
ATOM 2567 O O . ILE A 1 314 ? 24.879 -4.457 8.858 1.00 87.44 314 ILE A O 1
ATOM 2571 N N . ILE A 1 315 ? 23.825 -2.600 8.157 1.00 84.62 315 ILE A N 1
ATOM 2572 C CA . ILE A 1 315 ? 24.449 -2.590 6.826 1.00 84.62 315 ILE A CA 1
ATOM 2573 C C . ILE A 1 315 ? 25.974 -2.484 6.937 1.00 84.62 315 ILE A C 1
ATOM 2575 O O . ILE A 1 315 ? 26.698 -3.263 6.308 1.00 84.62 315 ILE A O 1
ATOM 2579 N N . LYS A 1 316 ? 26.481 -1.570 7.775 1.00 85.31 316 LYS A N 1
ATOM 2580 C CA . LYS A 1 316 ? 27.924 -1.394 7.991 1.00 85.31 316 LYS A CA 1
ATOM 2581 C C . LYS A 1 316 ? 28.562 -2.673 8.529 1.00 85.31 316 LYS A C 1
ATOM 2583 O O . LYS A 1 316 ? 29.563 -3.135 7.984 1.00 85.31 316 LYS A O 1
ATOM 2588 N N . LYS A 1 317 ? 27.957 -3.281 9.553 1.00 86.38 317 LYS A N 1
ATOM 2589 C CA . LYS A 1 317 ? 28.466 -4.505 10.183 1.00 86.38 317 LYS A CA 1
ATOM 2590 C C . LYS A 1 317 ? 28.461 -5.697 9.223 1.00 86.38 317 LYS A C 1
ATOM 2592 O O . LYS A 1 317 ? 29.445 -6.437 9.176 1.00 86.38 317 LYS A O 1
ATOM 2597 N N . THR A 1 318 ? 27.415 -5.829 8.408 1.00 82.44 318 THR A N 1
ATOM 2598 C CA . THR A 1 318 ? 27.311 -6.858 7.361 1.00 82.44 318 THR A CA 1
ATOM 2599 C C . THR A 1 318 ? 28.437 -6.712 6.332 1.00 82.44 318 THR A C 1
ATOM 2601 O O . THR A 1 318 ? 29.146 -7.679 6.050 1.00 82.44 318 THR A O 1
ATOM 2604 N N . ARG A 1 319 ? 28.702 -5.488 5.849 1.00 80.44 319 ARG A N 1
ATOM 2605 C CA . ARG A 1 319 ? 29.808 -5.209 4.910 1.00 80.44 319 ARG A CA 1
ATOM 2606 C C . ARG A 1 319 ? 31.178 -5.529 5.504 1.00 80.44 319 ARG A C 1
ATOM 2608 O O . ARG A 1 319 ? 31.976 -6.205 4.858 1.00 80.44 319 ARG A O 1
ATOM 2615 N N . THR A 1 320 ? 31.454 -5.093 6.737 1.00 82.25 320 THR A N 1
ATOM 2616 C CA . THR A 1 320 ? 32.738 -5.372 7.405 1.00 82.25 320 THR A CA 1
ATOM 2617 C C . THR A 1 320 ? 32.985 -6.877 7.535 1.00 82.25 320 THR A C 1
ATOM 2619 O O . THR A 1 320 ? 34.095 -7.352 7.296 1.00 82.25 320 THR A O 1
ATOM 2622 N N . LYS A 1 321 ? 31.946 -7.656 7.860 1.00 79.12 321 LYS A N 1
ATOM 2623 C CA . LYS A 1 321 ? 32.040 -9.119 7.969 1.00 79.12 321 LYS A CA 1
ATOM 2624 C C . LYS A 1 321 ? 32.244 -9.798 6.611 1.00 79.12 321 LYS A C 1
ATOM 2626 O O . LYS A 1 321 ? 33.064 -10.713 6.519 1.00 79.12 321 LYS A O 1
ATOM 2631 N N . GLN A 1 322 ? 31.581 -9.328 5.553 1.00 75.88 322 GLN A N 1
ATOM 2632 C CA . GLN A 1 322 ? 31.800 -9.817 4.185 1.00 75.88 322 GLN A CA 1
ATOM 2633 C C . GLN A 1 322 ? 33.230 -9.536 3.695 1.00 75.88 322 GLN A C 1
ATOM 2635 O O . GLN A 1 322 ? 33.890 -10.437 3.177 1.00 75.88 322 GLN A O 1
ATOM 2640 N N . GLN A 1 323 ? 33.751 -8.327 3.930 1.00 76.88 323 GLN A N 1
ATOM 2641 C CA . GLN A 1 323 ? 35.133 -7.961 3.594 1.00 76.88 323 GLN A CA 1
ATOM 2642 C C . GLN A 1 323 ? 36.152 -8.812 4.367 1.00 76.88 323 GLN A C 1
ATOM 2644 O O . GLN A 1 323 ? 37.111 -9.313 3.779 1.00 76.88 323 GLN A O 1
ATOM 2649 N N . ALA A 1 324 ? 35.917 -9.060 5.661 1.00 78.00 324 ALA A N 1
ATOM 2650 C CA . ALA A 1 324 ? 36.763 -9.937 6.468 1.00 78.00 324 ALA A CA 1
ATOM 2651 C C . ALA A 1 324 ? 36.744 -11.398 5.974 1.00 78.00 324 ALA A C 1
ATOM 2653 O O . ALA A 1 324 ? 37.796 -12.039 5.935 1.00 78.00 324 ALA A O 1
ATOM 2654 N N . LYS A 1 325 ? 35.584 -11.927 5.548 1.00 75.25 325 LYS A N 1
ATOM 2655 C CA . LYS A 1 325 ? 35.486 -13.258 4.913 1.00 75.25 325 LYS A CA 1
ATOM 2656 C C . LYS A 1 325 ? 36.282 -13.316 3.604 1.00 75.25 325 LYS A C 1
ATOM 2658 O O . LYS A 1 325 ? 37.042 -14.261 3.401 1.00 75.25 325 LYS A O 1
ATOM 2663 N N . GLN A 1 326 ? 36.171 -12.299 2.746 1.00 71.56 326 GLN A N 1
ATOM 2664 C CA . GLN A 1 326 ? 36.917 -12.235 1.482 1.00 71.56 326 GLN A CA 1
ATOM 2665 C C . GLN A 1 326 ? 38.436 -12.122 1.697 1.00 71.56 326 GLN A C 1
ATOM 2667 O O . GLN A 1 326 ? 39.204 -12.754 0.973 1.00 71.56 326 GLN A O 1
ATOM 2672 N N . ALA A 1 327 ? 38.884 -11.368 2.706 1.00 74.12 327 ALA A N 1
ATOM 2673 C CA . ALA A 1 327 ? 40.299 -11.263 3.062 1.00 74.12 327 ALA A CA 1
ATOM 2674 C C . ALA A 1 327 ? 40.869 -12.601 3.570 1.00 74.12 327 ALA A C 1
ATOM 2676 O O . ALA A 1 327 ? 41.930 -13.030 3.114 1.00 74.12 327 ALA A O 1
ATOM 2677 N N . LYS A 1 328 ? 40.130 -13.312 4.436 1.00 73.50 328 LYS A N 1
ATOM 2678 C CA . LYS A 1 328 ? 40.512 -14.652 4.918 1.00 73.50 328 LYS A CA 1
ATOM 2679 C C . LYS A 1 328 ? 40.549 -15.691 3.790 1.00 73.50 328 LYS A C 1
ATOM 2681 O O . LYS A 1 328 ? 41.479 -16.488 3.726 1.00 73.50 328 LYS A O 1
ATOM 2686 N N . ALA A 1 329 ? 39.599 -15.645 2.854 1.00 71.31 329 ALA A N 1
ATOM 2687 C CA . ALA A 1 329 ? 39.579 -16.539 1.692 1.00 71.31 329 ALA A CA 1
ATOM 2688 C C . ALA A 1 329 ? 40.753 -16.298 0.720 1.00 71.31 329 ALA A C 1
ATOM 2690 O O . ALA A 1 329 ? 41.233 -17.238 0.088 1.00 71.31 329 ALA A O 1
ATOM 2691 N N . LYS A 1 330 ? 41.246 -15.055 0.610 1.00 66.31 330 LYS A N 1
ATOM 2692 C CA . LYS A 1 330 ? 42.435 -14.721 -0.196 1.00 66.31 330 LYS A CA 1
ATOM 2693 C C . LYS A 1 330 ? 43.740 -15.214 0.440 1.00 66.31 330 LYS A C 1
ATOM 2695 O O . LYS A 1 330 ? 44.641 -15.597 -0.296 1.00 66.31 330 LYS A O 1
ATOM 2700 N N . GLN A 1 331 ? 43.826 -15.251 1.770 1.00 61.16 331 GLN A N 1
ATOM 2701 C CA . GLN A 1 331 ? 44.997 -15.759 2.502 1.00 61.16 331 GLN A CA 1
ATOM 2702 C C . GLN A 1 331 ? 45.066 -17.297 2.553 1.00 61.16 331 GLN A C 1
ATOM 2704 O O . GLN A 1 331 ? 46.143 -17.849 2.744 1.00 61.16 331 GLN A O 1
ATOM 2709 N N . ALA A 1 332 ? 43.947 -17.999 2.340 1.00 59.03 332 ALA A N 1
ATOM 2710 C CA . ALA A 1 332 ? 43.872 -19.463 2.396 1.00 59.03 332 ALA A CA 1
ATOM 2711 C C . ALA A 1 332 ? 44.147 -20.190 1.057 1.00 59.03 332 ALA A C 1
ATOM 2713 O O . ALA A 1 332 ? 44.072 -21.416 1.008 1.00 59.03 332 ALA A O 1
ATOM 2714 N N . LYS A 1 333 ? 44.454 -19.481 -0.044 1.00 45.28 333 LYS A N 1
ATOM 2715 C CA . LYS A 1 333 ? 44.867 -20.118 -1.312 1.00 45.28 333 LYS A CA 1
ATOM 2716 C C . LYS A 1 333 ? 46.376 -20.422 -1.281 1.00 45.28 333 LYS A C 1
ATOM 2718 O O . LYS A 1 333 ? 47.154 -19.470 -1.280 1.00 45.28 333 LYS A O 1
ATOM 2723 N N . PRO A 1 334 ? 46.828 -21.693 -1.310 1.00 45.22 334 PRO A N 1
ATOM 2724 C CA . PRO A 1 334 ? 48.254 -21.995 -1.371 1.00 45.22 334 PRO A CA 1
ATOM 2725 C C . PRO A 1 334 ? 48.830 -21.651 -2.753 1.00 45.22 334 PRO A C 1
ATOM 2727 O O . PRO A 1 334 ? 48.208 -21.908 -3.789 1.00 45.22 334 PRO A O 1
ATOM 2730 N N . ALA A 1 335 ? 50.033 -21.071 -2.761 1.00 46.72 335 ALA A N 1
ATOM 2731 C CA . ALA A 1 335 ? 50.819 -20.819 -3.962 1.00 46.72 335 ALA A CA 1
ATOM 2732 C C . ALA A 1 335 ? 51.068 -22.141 -4.708 1.00 46.72 335 ALA A C 1
ATOM 2734 O O . ALA A 1 335 ? 51.642 -23.079 -4.155 1.00 46.72 335 ALA A O 1
ATOM 2735 N N . LYS A 1 336 ? 50.628 -22.231 -5.969 1.00 45.91 336 LYS A N 1
ATOM 2736 C CA . LYS A 1 336 ? 50.970 -23.361 -6.841 1.00 45.91 336 LYS A CA 1
ATOM 2737 C C . LYS A 1 336 ? 52.492 -23.403 -7.006 1.00 45.91 336 LYS A C 1
ATOM 2739 O O . LYS A 1 336 ? 53.075 -22.472 -7.553 1.00 45.91 336 LYS A O 1
ATOM 2744 N N . GLN A 1 337 ? 53.106 -24.489 -6.542 1.00 42.62 337 GLN A N 1
ATOM 2745 C CA . GLN A 1 337 ? 54.513 -24.808 -6.772 1.00 42.62 337 GLN A CA 1
ATOM 2746 C C . GLN A 1 337 ? 54.810 -24.822 -8.279 1.00 42.62 337 GLN A C 1
ATOM 2748 O O . GLN A 1 337 ? 54.135 -25.505 -9.055 1.00 42.62 337 GLN A O 1
ATOM 2753 N N . ALA A 1 338 ? 55.829 -24.066 -8.684 1.00 44.34 338 ALA A N 1
ATOM 2754 C CA . ALA A 1 338 ? 56.433 -24.168 -10.003 1.00 44.34 338 ALA A CA 1
ATOM 2755 C C . ALA A 1 338 ? 57.087 -25.555 -10.146 1.00 44.34 338 ALA A C 1
ATOM 2757 O O . ALA A 1 338 ? 57.911 -25.949 -9.323 1.00 44.34 338 ALA A O 1
ATOM 2758 N N . LYS A 1 339 ? 56.698 -26.312 -11.178 1.00 40.12 339 LYS A N 1
ATOM 2759 C CA . LYS A 1 339 ? 57.332 -27.592 -11.529 1.00 40.12 339 LYS A CA 1
ATOM 2760 C C . LYS A 1 339 ? 58.775 -27.344 -12.005 1.00 40.12 339 LYS A C 1
ATOM 2762 O O . LYS A 1 339 ? 58.961 -26.447 -12.829 1.00 40.12 339 LYS A O 1
ATOM 2767 N N . PRO A 1 340 ? 59.777 -28.140 -11.587 1.00 41.03 340 PRO A N 1
ATOM 2768 C CA . PRO A 1 340 ? 61.101 -28.087 -12.191 1.00 41.03 340 PRO A CA 1
ATOM 2769 C C . PRO A 1 340 ? 61.063 -28.718 -13.591 1.00 41.03 340 PRO A C 1
ATOM 2771 O O . PRO A 1 340 ? 60.372 -29.712 -13.831 1.00 41.03 340 PRO A O 1
ATOM 2774 N N . GLY A 1 341 ? 61.777 -28.093 -14.526 1.00 42.00 341 GLY A N 1
ATOM 2775 C CA . GLY A 1 341 ? 61.818 -28.464 -15.937 1.00 42.00 341 GLY A CA 1
ATOM 2776 C C . GLY A 1 341 ? 62.350 -29.877 -16.186 1.00 42.00 341 GLY A C 1
ATOM 2777 O O . GLY A 1 341 ? 63.298 -30.333 -15.550 1.00 42.00 341 GLY A O 1
ATOM 2778 N N . ARG A 1 342 ? 61.739 -30.560 -17.162 1.00 37.75 342 ARG A N 1
ATOM 2779 C CA . ARG A 1 342 ? 62.261 -31.792 -17.767 1.00 37.75 342 ARG A CA 1
ATOM 2780 C C . ARG A 1 342 ? 63.642 -31.515 -18.369 1.00 37.75 342 ARG A C 1
ATOM 2782 O O . ARG A 1 342 ? 63.753 -30.705 -19.287 1.00 37.75 342 ARG A O 1
ATOM 2789 N N . ARG A 1 343 ? 64.669 -32.222 -17.889 1.00 41.28 343 ARG A N 1
ATOM 2790 C CA . ARG A 1 343 ? 65.929 -32.413 -18.621 1.00 41.28 343 ARG A CA 1
ATOM 2791 C C . ARG A 1 343 ? 65.649 -33.237 -19.882 1.00 41.28 343 ARG A C 1
ATOM 2793 O O . ARG A 1 343 ? 64.919 -34.226 -19.813 1.00 41.28 343 ARG A O 1
ATOM 2800 N N . LYS A 1 344 ? 66.216 -32.811 -21.012 1.00 47.34 344 LYS A N 1
ATOM 2801 C CA . LYS A 1 344 ? 66.366 -33.636 -22.218 1.00 47.34 344 LYS A CA 1
ATOM 2802 C C . LYS A 1 344 ? 67.364 -34.771 -21.926 1.00 47.34 344 LYS A C 1
ATOM 2804 O O . LYS A 1 344 ? 68.329 -34.508 -21.210 1.00 47.34 344 LYS A O 1
ATOM 2809 N N . PRO A 1 345 ? 67.171 -35.984 -22.458 1.00 39.78 345 PRO A N 1
ATOM 2810 C CA . PRO A 1 345 ? 68.256 -36.939 -22.634 1.00 39.78 345 PRO A CA 1
ATOM 2811 C C . PRO A 1 345 ? 68.930 -36.688 -23.989 1.00 39.78 345 PRO A C 1
ATOM 2813 O O . PRO A 1 345 ? 68.253 -36.724 -25.018 1.00 39.78 345 PRO A O 1
ATOM 2816 N N . ASP A 1 346 ? 70.235 -36.425 -23.962 1.00 38.47 346 ASP A N 1
ATOM 2817 C CA . ASP A 1 346 ? 71.101 -36.494 -25.137 1.00 38.47 346 ASP A CA 1
ATOM 2818 C C . ASP A 1 346 ? 71.428 -37.963 -25.463 1.00 38.47 346 ASP A C 1
ATOM 2820 O O . ASP A 1 346 ? 71.612 -38.789 -24.569 1.00 38.47 346 ASP A O 1
ATOM 2824 N N . GLU A 1 347 ? 71.417 -38.230 -26.768 1.00 43.16 347 GLU A N 1
ATOM 2825 C CA . GLU A 1 347 ? 72.182 -39.198 -27.566 1.00 43.16 347 GLU A CA 1
ATOM 2826 C C . GLU A 1 347 ? 72.761 -40.462 -26.901 1.00 43.16 347 GLU A C 1
ATOM 2828 O O . GLU A 1 347 ? 73.671 -40.415 -26.078 1.00 43.16 347 GLU A O 1
ATOM 2833 N N . PHE A 1 348 ? 72.356 -41.618 -27.440 1.00 36.03 348 PHE A N 1
ATOM 2834 C CA . PHE A 1 348 ? 73.263 -42.747 -27.639 1.00 36.03 348 PHE A CA 1
ATOM 2835 C C . PHE A 1 348 ? 73.164 -43.219 -29.095 1.00 36.03 348 PHE A C 1
ATOM 2837 O O . PHE A 1 348 ? 72.131 -43.717 -29.542 1.00 36.03 348 PHE A O 1
ATOM 2844 N N . ILE A 1 349 ? 74.260 -43.001 -29.817 1.00 44.12 349 ILE A N 1
ATOM 2845 C CA . ILE A 1 349 ? 74.653 -43.674 -31.056 1.00 44.12 349 ILE A CA 1
ATOM 2846 C C . ILE A 1 349 ? 75.063 -45.110 -30.687 1.00 44.12 349 ILE A C 1
ATOM 2848 O O . ILE A 1 349 ? 75.823 -45.257 -29.733 1.00 44.12 349 ILE A O 1
ATOM 2852 N N . ASP A 1 350 ? 74.601 -46.134 -31.424 1.00 41.59 350 ASP A N 1
ATOM 2853 C CA . ASP A 1 350 ? 75.524 -47.089 -32.069 1.00 41.59 350 ASP A CA 1
ATOM 2854 C C . ASP A 1 350 ? 74.871 -48.033 -33.108 1.00 41.59 350 ASP A C 1
ATOM 2856 O O . ASP A 1 350 ? 73.906 -48.738 -32.821 1.00 41.59 350 ASP A O 1
ATOM 2860 N N . ASN A 1 351 ? 75.492 -48.029 -34.295 1.00 38.31 351 ASN A N 1
ATOM 2861 C CA . ASN A 1 351 ? 75.742 -49.103 -35.271 1.00 38.31 351 ASN A CA 1
ATOM 2862 C C . ASN A 1 351 ? 74.606 -49.991 -35.827 1.00 38.31 351 ASN A C 1
ATOM 2864 O O . ASN A 1 351 ? 74.247 -51.006 -35.232 1.00 38.31 351 ASN A O 1
ATOM 2868 N N . MET A 1 352 ? 74.232 -49.739 -37.092 1.00 35.78 352 MET A N 1
ATOM 2869 C CA . MET A 1 352 ? 74.643 -50.579 -38.241 1.00 35.78 352 MET A CA 1
ATOM 2870 C C . MET A 1 352 ? 74.460 -49.857 -39.577 1.00 35.78 352 MET A C 1
ATOM 2872 O O . MET A 1 352 ? 73.430 -49.160 -39.726 1.00 35.78 352 MET A O 1
#

Radius of gyration: 30.26 Å; chains: 1; bounding box: 102×78×73 Å

Foldseek 3Di:
DDPVVCCPPPVVVSPPPDDDDPVVVLVVCVVDPVSCQQAVLVVLCSVLVVVVVLLVLLVLLVVLLVVCCVQPPPPDDPVNQQQDFQLNVLVVVCVPPPVSSVVNVVSVVSNLVSLQVQLVVQDDPPDPPPGDRHDRRGGNLCSYCDVDDNNVSSLSSNVSSVVSVVVSVVSVLVPDAPSHPVCVVVNDPPDPPPPDPDPDDDPDDDPPDPPLPDQPQDADDPVNLVLLVLAEDLDPDPDPRLHHHLVQLLQLLVQCSVPPSPDPDDPQAAFPLVVSLCCSNRNSGDPPDDSVSSVPRPDRPDTNSNSVVSSVSSVVSSVVNVVVVVVVVVVPDDDPDDDDDDDDDDDDDDDD

pLDDT: mean 73.88, std 17.71, range [29.11, 95.62]

Secondary structure (DSSP, 8-state):
--HHHHHHS-TTTS-------HHHHHHHHHT-TTHHHH-HHHHHHHHHHHHHHGGGGHHHHHHHHHHHHHHHTTT--HHHHHH-BHHHHHHHHHTT-HHHHHHHHHHHHHHHHHHHHHHHH---TTS-SSPPPP-TTSBGGGGS--SSGGGHHHHHHHHHHHHHHHHHHHHHHTSPTTS-GGGHHHHS-S----------PPS---TTS----S---PPPPHHHHHHHHHHEESS---SS---EEHHHHHHHHHHHHHHTTTSSS--TTSBTHHHHH-HHHH--S-TTS-HHHHHHHS-TT-BGGGHHHHHHHHHHHHHHHHHHHHHHHHHTSPPPPPPPPPPPPP------